Protein AF-A0A0G1JQ99-F1 (afdb_monomer_lite)

Structure (mmCIF, N/CA/C/O backbone):
data_AF-A0A0G1JQ99-F1
#
_entry.id   AF-A0A0G1JQ99-F1
#
loop_
_atom_site.group_PDB
_atom_site.id
_atom_site.type_symbol
_atom_site.label_atom_id
_atom_site.label_alt_id
_atom_site.label_comp_id
_atom_site.label_asym_id
_atom_site.label_entity_id
_atom_site.label_seq_id
_atom_site.pdbx_PDB_ins_code
_atom_site.Cartn_x
_atom_site.Cartn_y
_atom_site.Cartn_z
_atom_site.occupancy
_atom_site.B_iso_or_equiv
_atom_site.auth_seq_id
_atom_site.auth_comp_id
_atom_site.auth_asym_id
_atom_site.auth_atom_id
_atom_site.pdbx_PDB_model_num
ATOM 1 N N . MET A 1 1 ? 15.828 17.497 29.099 1.00 24.31 1 MET A N 1
ATOM 2 C CA . MET A 1 1 ? 17.260 17.636 28.765 1.00 24.31 1 MET A CA 1
ATOM 3 C C . MET A 1 1 ? 17.516 16.603 27.690 1.00 24.31 1 MET A C 1
ATOM 5 O O . MET A 1 1 ? 17.326 15.430 27.966 1.00 24.31 1 MET A O 1
ATOM 9 N N . ILE A 1 2 ? 17.742 17.052 26.455 1.00 22.56 2 ILE A N 1
ATOM 10 C CA . ILE A 1 2 ? 17.929 16.186 25.286 1.00 22.56 2 ILE A CA 1
ATOM 11 C C . ILE A 1 2 ? 19.342 15.615 25.393 1.00 22.56 2 ILE A C 1
ATOM 13 O O . ILE A 1 2 ? 20.312 16.367 25.310 1.00 22.56 2 ILE A O 1
ATOM 17 N N . THR A 1 3 ? 19.454 14.319 25.645 1.00 22.25 3 THR A N 1
ATOM 18 C CA . THR A 1 3 ? 20.713 13.580 25.550 1.00 22.25 3 THR A CA 1
ATOM 19 C C . THR A 1 3 ? 20.747 12.885 24.200 1.00 22.25 3 THR A C 1
ATOM 21 O O . THR A 1 3 ? 19.923 12.017 23.930 1.00 22.25 3 THR A O 1
ATOM 24 N N . PHE A 1 4 ? 21.691 13.300 23.354 1.00 29.66 4 PHE A N 1
ATOM 25 C CA . PHE A 1 4 ? 22.119 12.540 22.186 1.00 29.66 4 PHE A CA 1
ATOM 26 C C . PHE A 1 4 ? 22.796 11.270 22.707 1.00 29.66 4 PHE A C 1
ATOM 28 O O . PHE A 1 4 ? 23.904 11.336 23.240 1.00 29.66 4 PHE A O 1
ATOM 35 N N . GLY A 1 5 ? 22.070 10.154 22.658 1.00 25.86 5 GLY A N 1
ATOM 36 C CA . GLY A 1 5 ? 22.633 8.828 22.873 1.00 25.86 5 GLY A CA 1
ATOM 37 C C . GLY A 1 5 ? 23.598 8.499 21.741 1.00 25.86 5 GLY A C 1
ATOM 38 O O . GLY A 1 5 ? 23.361 8.875 20.594 1.00 25.86 5 GLY A O 1
ATOM 39 N N . GLU A 1 6 ? 24.703 7.868 22.117 1.00 25.89 6 GLU A N 1
ATOM 40 C CA . GLU A 1 6 ? 25.790 7.394 21.266 1.00 25.89 6 GLU A CA 1
ATOM 41 C C . GLU A 1 6 ? 25.267 6.671 20.015 1.00 25.89 6 GLU A C 1
ATOM 43 O O . GLU A 1 6 ? 24.238 6.001 20.073 1.00 25.89 6 GLU A O 1
ATOM 48 N N . GLU A 1 7 ? 25.982 6.828 18.894 1.00 31.39 7 GLU A N 1
ATOM 49 C CA . GLU A 1 7 ? 25.733 6.145 17.619 1.00 31.39 7 GLU A CA 1
ATOM 50 C C . GLU A 1 7 ? 25.571 4.635 17.854 1.00 31.39 7 GLU A C 1
ATOM 52 O O . GLU A 1 7 ? 26.546 3.889 17.953 1.00 31.39 7 GLU A O 1
ATOM 57 N N . SER A 1 8 ? 24.328 4.170 17.974 1.00 32.00 8 SER A N 1
ATOM 58 C CA . SER A 1 8 ? 24.031 2.749 17.959 1.00 32.00 8 SER A CA 1
ATOM 59 C C . SER A 1 8 ? 24.269 2.234 16.544 1.00 32.00 8 SER A C 1
ATOM 61 O O . SER A 1 8 ? 23.899 2.881 15.562 1.00 32.00 8 SER A O 1
ATOM 63 N N . ASP A 1 9 ? 24.840 1.035 16.430 1.00 30.19 9 ASP A N 1
ATOM 64 C CA . ASP A 1 9 ? 25.111 0.329 15.166 1.00 30.19 9 ASP A CA 1
ATOM 65 C C . ASP A 1 9 ? 23.898 0.221 14.206 1.00 30.19 9 ASP A C 1
ATOM 67 O O . ASP A 1 9 ? 24.055 -0.152 13.044 1.00 30.19 9 ASP A O 1
ATOM 71 N N . SER A 1 10 ? 22.693 0.584 14.660 1.00 33.81 10 SER A N 1
ATOM 72 C CA . SER A 1 10 ? 21.457 0.713 13.882 1.00 33.81 10 SER A CA 1
ATOM 73 C C . SER A 1 10 ? 21.365 1.958 12.981 1.00 33.81 10 SER A C 1
ATOM 75 O O . SER A 1 10 ? 20.470 2.018 12.145 1.00 33.81 10 SER A O 1
ATOM 77 N N . GLN A 1 11 ? 22.286 2.929 13.058 1.00 30.86 11 GLN A N 1
ATOM 78 C CA . GLN A 1 11 ? 22.304 4.092 12.145 1.00 30.86 11 GLN A CA 1
ATOM 79 C C . GLN A 1 11 ? 22.837 3.797 10.726 1.00 30.86 11 GLN A C 1
ATOM 81 O O . GLN A 1 11 ? 22.935 4.704 9.899 1.00 30.86 11 GLN A O 1
ATOM 86 N N . LYS A 1 12 ? 23.180 2.546 10.398 1.00 31.50 12 LYS A N 1
ATOM 87 C CA . LYS A 1 12 ? 23.959 2.232 9.188 1.00 31.50 12 LYS A CA 1
ATOM 88 C C . LYS A 1 12 ? 23.234 2.338 7.841 1.00 31.50 12 LYS A C 1
ATOM 90 O O . LYS A 1 12 ? 23.924 2.323 6.829 1.00 31.50 12 LYS A O 1
ATOM 95 N N . TYR A 1 13 ? 21.906 2.478 7.770 1.00 40.31 13 TYR A N 1
ATOM 96 C CA . TYR A 1 13 ? 21.202 2.325 6.483 1.00 40.31 13 TYR A CA 1
ATOM 97 C C . TYR A 1 13 ? 20.086 3.348 6.258 1.00 40.31 13 TYR A C 1
ATOM 99 O O . TYR A 1 13 ? 18.935 3.011 6.032 1.00 40.31 13 TYR A O 1
ATOM 107 N N . ALA A 1 14 ? 20.423 4.633 6.298 1.00 29.73 14 ALA A N 1
ATOM 108 C CA . ALA A 1 14 ? 19.544 5.710 5.858 1.00 29.73 14 ALA A CA 1
ATOM 109 C C . ALA A 1 14 ? 19.469 5.763 4.314 1.00 29.73 14 ALA A C 1
ATOM 111 O O . ALA A 1 14 ? 20.296 6.411 3.679 1.00 29.73 14 ALA A O 1
ATOM 112 N N . PHE A 1 15 ? 18.495 5.093 3.685 1.00 36.72 15 PHE A N 1
ATOM 113 C CA . PHE A 1 15 ? 18.278 5.236 2.236 1.00 36.72 15 PHE A CA 1
ATOM 114 C C . PHE A 1 15 ? 17.616 6.576 1.908 1.00 36.72 15 PHE A C 1
ATOM 116 O O . PHE A 1 15 ? 16.404 6.730 2.079 1.00 36.72 15 PHE A O 1
ATOM 123 N N . ASP A 1 16 ? 18.394 7.528 1.387 1.00 35.00 16 ASP A N 1
ATOM 124 C CA . ASP A 1 16 ? 17.838 8.742 0.800 1.00 35.00 16 ASP A CA 1
ATOM 125 C C . ASP A 1 16 ? 17.160 8.400 -0.529 1.00 35.00 16 ASP A C 1
ATOM 127 O O . ASP A 1 16 ? 17.768 8.193 -1.576 1.00 35.00 16 ASP A O 1
ATOM 131 N N . THR A 1 17 ? 15.844 8.256 -0.468 1.00 39.31 17 THR A N 1
ATOM 132 C CA . THR A 1 17 ? 15.031 7.842 -1.613 1.00 39.31 17 THR A CA 1
ATOM 133 C C . THR A 1 17 ? 14.809 8.946 -2.665 1.00 39.31 17 THR A C 1
ATOM 135 O O . THR A 1 17 ? 13.892 8.800 -3.490 1.00 39.31 17 THR A O 1
ATOM 138 N N . ASP A 1 18 ? 15.568 10.047 -2.598 1.00 37.91 18 ASP A N 1
ATOM 139 C CA . ASP A 1 18 ? 15.480 11.199 -3.504 1.00 37.91 18 ASP A CA 1
ATOM 140 C C . ASP A 1 18 ? 16.419 11.122 -4.725 1.00 37.91 18 ASP A C 1
ATOM 142 O O . ASP A 1 18 ? 16.188 11.854 -5.686 1.00 37.91 18 ASP A O 1
ATOM 146 N N . ASP A 1 19 ? 17.353 10.165 -4.793 1.00 39.16 19 ASP A N 1
ATOM 147 C CA . ASP A 1 19 ? 18.291 10.065 -5.922 1.00 39.16 19 ASP A CA 1
ATOM 148 C C . ASP A 1 19 ? 18.078 8.834 -6.816 1.00 39.16 19 ASP A C 1
ATOM 150 O O . ASP A 1 19 ? 18.771 7.831 -6.702 1.00 39.16 19 ASP A O 1
ATOM 154 N N . LEU A 1 20 ? 17.174 8.932 -7.801 1.00 37.66 20 LEU A N 1
ATOM 155 C CA . LEU A 1 20 ? 17.254 8.134 -9.038 1.00 37.66 20 LEU A CA 1
ATOM 156 C C . LEU A 1 20 ? 16.699 8.916 -10.246 1.00 37.66 20 LEU A C 1
ATOM 158 O O . LEU A 1 20 ? 15.620 9.498 -10.162 1.00 37.66 20 LEU A O 1
ATOM 162 N N . PRO A 1 21 ? 17.329 8.744 -11.421 1.00 32.69 21 PRO A N 1
ATOM 163 C CA . PRO A 1 21 ? 18.194 9.709 -12.095 1.00 32.69 21 PRO A CA 1
ATOM 164 C C . PRO A 1 21 ? 17.465 10.926 -12.692 1.00 32.69 21 PRO A C 1
ATOM 166 O O . PRO A 1 21 ? 16.304 10.868 -13.093 1.00 32.69 21 PRO A O 1
ATOM 169 N N . SER A 1 22 ? 18.228 12.014 -12.824 1.00 33.56 22 SER A N 1
ATOM 170 C CA . SER A 1 22 ? 17.898 13.190 -13.632 1.00 33.56 22 SER A CA 1
ATOM 171 C C . SER A 1 22 ? 17.501 12.794 -15.073 1.00 33.56 22 SER A C 1
ATOM 173 O O . SER A 1 22 ? 18.073 11.840 -15.607 1.00 33.56 22 SER A O 1
ATOM 175 N N . PRO A 1 23 ? 16.577 13.518 -15.740 1.00 33.66 23 PRO A N 1
ATOM 176 C CA . PRO A 1 23 ? 15.989 13.164 -17.045 1.00 33.66 23 PRO A CA 1
ATOM 177 C C . PRO A 1 23 ? 16.947 12.955 -18.237 1.00 33.66 23 PRO A C 1
ATOM 179 O O . PRO A 1 23 ? 16.478 12.667 -19.337 1.00 33.66 23 PRO A O 1
ATOM 182 N N . ASN A 1 24 ? 18.263 13.097 -18.063 1.00 35.12 24 ASN A N 1
ATOM 183 C CA . ASN A 1 24 ? 19.232 13.192 -19.157 1.00 35.12 24 ASN A CA 1
ATOM 184 C C . ASN A 1 24 ? 20.032 11.914 -19.477 1.00 35.12 24 ASN A C 1
ATOM 186 O O . ASN A 1 24 ? 20.866 11.953 -20.382 1.00 35.12 24 ASN A O 1
ATOM 190 N N . ASP A 1 25 ? 19.778 10.778 -18.826 1.00 39.53 25 ASP A N 1
ATOM 191 C CA . ASP A 1 25 ? 20.460 9.518 -19.163 1.00 39.53 25 ASP A CA 1
ATOM 192 C C . ASP A 1 25 ? 19.664 8.690 -20.180 1.00 39.53 25 ASP A C 1
ATOM 194 O O . ASP A 1 25 ? 18.443 8.616 -20.112 1.00 39.53 25 ASP A O 1
ATOM 198 N N . ARG A 1 26 ? 20.346 7.986 -21.096 1.00 35.88 26 ARG A N 1
ATOM 199 C CA . ARG A 1 26 ? 19.748 7.023 -22.058 1.00 35.88 26 ARG A CA 1
ATOM 200 C C . ARG A 1 26 ? 18.917 5.902 -21.397 1.00 35.88 26 ARG A C 1
ATOM 202 O O . ARG A 1 26 ? 18.229 5.156 -22.092 1.00 35.88 26 ARG A O 1
ATOM 209 N N . ASP A 1 27 ? 18.966 5.796 -20.072 1.00 48.25 27 ASP A N 1
ATOM 210 C CA . ASP A 1 27 ? 18.139 4.920 -19.241 1.00 48.25 27 ASP A CA 1
ATOM 211 C C . ASP A 1 27 ? 16.764 5.517 -18.892 1.00 48.25 27 ASP A C 1
ATOM 213 O O . ASP A 1 27 ? 15.903 4.794 -18.385 1.00 48.25 27 ASP A O 1
ATOM 217 N N . SER A 1 28 ? 16.509 6.797 -19.193 1.00 51.81 28 SER A N 1
ATOM 218 C CA . SER A 1 28 ? 15.228 7.472 -18.947 1.00 51.81 28 SER A CA 1
ATOM 219 C C . SER A 1 28 ? 14.116 6.936 -19.850 1.00 51.81 28 SER A C 1
ATOM 221 O O . SER A 1 28 ? 13.031 6.638 -19.358 1.00 51.81 28 SER A O 1
ATOM 223 N N . GLU A 1 29 ? 14.389 6.690 -21.137 1.00 52.28 29 GLU A N 1
ATOM 224 C CA . GLU A 1 29 ? 13.417 6.108 -22.076 1.00 52.28 29 GLU A CA 1
ATOM 225 C C . GLU A 1 29 ? 13.090 4.648 -21.741 1.00 52.28 29 GLU A C 1
ATOM 227 O O . GLU A 1 29 ? 11.925 4.242 -21.764 1.00 52.28 29 GLU A O 1
ATOM 232 N N . LYS A 1 30 ? 14.102 3.848 -21.374 1.00 55.38 30 LYS A N 1
ATOM 233 C CA . LYS A 1 30 ? 13.894 2.457 -20.941 1.00 55.38 30 LYS A CA 1
ATOM 234 C C . LYS A 1 30 ? 13.148 2.389 -19.611 1.00 55.38 30 LYS A C 1
ATOM 236 O O . LYS A 1 30 ? 12.240 1.572 -19.479 1.00 55.38 30 LYS A O 1
ATOM 241 N N . SER A 1 31 ? 13.474 3.272 -18.665 1.00 58.91 31 SER A N 1
ATOM 242 C CA . SER A 1 31 ? 12.774 3.377 -17.380 1.00 58.91 31 SER A CA 1
ATOM 243 C C . SER A 1 31 ? 11.334 3.858 -17.557 1.00 58.91 31 SER A C 1
ATOM 245 O O . SER A 1 31 ? 10.427 3.270 -16.977 1.00 58.91 31 SER A O 1
ATOM 247 N N . ALA A 1 32 ? 11.093 4.856 -18.412 1.00 61.47 32 ALA A N 1
ATOM 248 C CA . ALA A 1 32 ? 9.750 5.322 -18.753 1.00 61.47 32 ALA A CA 1
ATOM 249 C C . ALA A 1 32 ? 8.931 4.229 -19.460 1.00 61.47 32 ALA A C 1
ATOM 251 O O . ALA A 1 32 ? 7.746 4.064 -19.177 1.00 61.47 32 ALA A O 1
ATOM 252 N N . SER A 1 33 ? 9.558 3.433 -20.335 1.00 65.94 33 SER A N 1
ATOM 253 C CA . SER A 1 33 ? 8.918 2.291 -21.000 1.00 65.94 33 SER A CA 1
ATOM 254 C C . SER A 1 33 ? 8.578 1.157 -20.027 1.00 65.94 33 SER A C 1
ATOM 256 O O . SER A 1 33 ? 7.461 0.643 -20.059 1.00 65.94 33 SER A O 1
ATOM 258 N N . ALA A 1 34 ? 9.503 0.779 -19.140 1.00 70.25 34 ALA A N 1
ATOM 259 C CA . ALA A 1 34 ? 9.277 -0.229 -18.100 1.00 70.25 34 ALA A CA 1
ATOM 260 C C . ALA A 1 34 ? 8.155 0.196 -17.141 1.00 70.25 34 ALA A C 1
ATOM 262 O O . ALA A 1 34 ? 7.255 -0.583 -16.829 1.00 70.25 34 ALA A O 1
ATOM 263 N N . TYR A 1 35 ? 8.161 1.470 -16.757 1.00 71.62 35 TYR A N 1
ATOM 264 C CA . TYR A 1 35 ? 7.132 2.060 -15.919 1.00 71.62 35 TYR A CA 1
ATOM 265 C C . TYR A 1 35 ? 5.774 2.120 -16.634 1.00 71.62 35 TYR A C 1
ATOM 267 O O . TYR A 1 35 ? 4.768 1.729 -16.064 1.00 71.62 35 TYR A O 1
ATOM 275 N N . ALA A 1 36 ? 5.710 2.490 -17.916 1.00 74.94 36 ALA A N 1
ATOM 276 C CA . ALA A 1 36 ? 4.455 2.460 -18.675 1.00 74.94 36 ALA A CA 1
ATOM 277 C C . ALA A 1 36 ? 3.858 1.044 -18.800 1.00 74.94 36 ALA A C 1
ATOM 279 O O . ALA A 1 36 ? 2.636 0.887 -18.696 1.00 74.94 36 ALA A O 1
ATOM 280 N N . LYS A 1 37 ? 4.715 0.028 -18.992 1.00 82.62 37 LYS A N 1
ATOM 281 C CA . LYS A 1 37 ? 4.323 -1.389 -19.064 1.00 82.62 37 LYS A CA 1
ATOM 282 C C . LYS A 1 37 ? 3.784 -1.908 -17.736 1.00 82.62 37 LYS A C 1
ATOM 284 O O . LYS A 1 37 ? 2.860 -2.715 -17.737 1.00 82.62 37 LYS A O 1
ATOM 289 N N . SER A 1 38 ? 4.315 -1.452 -16.604 1.00 84.81 38 SER A N 1
ATOM 290 C CA . SER A 1 38 ? 3.839 -1.916 -15.300 1.00 84.81 38 SER A CA 1
ATOM 291 C C . SER A 1 38 ? 2.404 -1.454 -14.996 1.00 84.81 38 SER A C 1
ATOM 293 O O . SER A 1 38 ? 1.656 -2.197 -14.363 1.00 84.81 38 SER A O 1
ATOM 295 N N . PHE A 1 39 ? 1.952 -0.316 -15.543 1.00 85.44 39 PHE A N 1
ATOM 296 C CA . PHE A 1 39 ? 0.527 0.063 -15.528 1.00 85.44 39 PHE A CA 1
ATOM 297 C C . PHE A 1 39 ? -0.349 -0.854 -16.385 1.00 85.44 39 PHE A C 1
ATOM 299 O O . PHE A 1 39 ? -1.476 -1.156 -15.998 1.00 85.44 39 PHE A O 1
ATOM 306 N N . ASP A 1 40 ? 0.146 -1.307 -17.540 1.00 87.00 40 ASP A N 1
ATOM 307 C CA . ASP A 1 40 ? -0.591 -2.268 -18.372 1.00 87.00 40 ASP A CA 1
ATOM 308 C C . ASP A 1 40 ? -0.763 -3.602 -17.641 1.00 87.00 40 ASP A C 1
ATOM 310 O O . ASP A 1 40 ? -1.868 -4.146 -17.601 1.00 87.00 40 ASP A O 1
ATOM 314 N N . ILE A 1 41 ? 0.291 -4.061 -16.962 1.00 91.12 41 ILE A N 1
ATOM 315 C CA . ILE A 1 41 ? 0.249 -5.239 -16.089 1.00 91.12 41 ILE A CA 1
ATOM 316 C C . ILE A 1 41 ? -0.739 -5.052 -14.936 1.00 91.12 41 ILE A C 1
ATOM 318 O O . ILE A 1 41 ? -1.511 -5.967 -14.653 1.00 91.12 41 ILE A O 1
ATOM 322 N N . ALA A 1 42 ? -0.754 -3.887 -14.286 1.00 91.44 42 ALA A N 1
ATOM 323 C CA . ALA A 1 42 ? -1.690 -3.595 -13.202 1.00 91.44 42 ALA A CA 1
ATOM 324 C C . ALA A 1 42 ? -3.155 -3.695 -13.666 1.00 91.44 42 ALA A C 1
ATOM 326 O O . ALA A 1 42 ? -3.966 -4.370 -13.027 1.00 91.44 42 ALA A O 1
ATOM 327 N N . MET A 1 43 ? -3.483 -3.098 -14.817 1.00 89.50 43 MET A N 1
ATOM 328 C CA . MET A 1 43 ? -4.823 -3.188 -15.409 1.00 89.50 43 MET A CA 1
ATOM 329 C C . MET A 1 43 ? -5.180 -4.615 -15.844 1.00 89.50 43 MET A C 1
ATOM 331 O O . MET A 1 43 ? -6.321 -5.047 -15.673 1.00 89.50 43 MET A O 1
ATOM 335 N N . GLU A 1 44 ? -4.235 -5.364 -16.418 1.00 92.56 44 GLU A N 1
ATOM 336 C CA . GLU A 1 44 ? -4.452 -6.765 -16.792 1.00 92.56 44 GLU A CA 1
ATOM 337 C C . GLU A 1 44 ? -4.719 -7.635 -15.557 1.00 92.56 44 GLU A C 1
ATOM 339 O O . GLU A 1 44 ? -5.678 -8.409 -15.533 1.00 92.56 44 GLU A O 1
ATOM 344 N N . CYS A 1 45 ? -3.919 -7.467 -14.503 1.00 94.81 45 CYS A N 1
ATOM 345 C CA . CYS A 1 45 ? -4.102 -8.180 -13.245 1.00 94.81 45 CYS A CA 1
ATOM 346 C C . CYS A 1 45 ? -5.439 -7.836 -12.581 1.00 94.81 45 CYS A C 1
ATOM 348 O O . CYS A 1 45 ? -6.063 -8.724 -12.001 1.00 94.81 45 CYS A O 1
ATOM 350 N N . ALA A 1 46 ? -5.907 -6.589 -12.707 1.00 91.12 46 ALA A N 1
ATOM 351 C CA . ALA A 1 46 ? -7.224 -6.185 -12.226 1.00 91.12 46 ALA A CA 1
ATOM 352 C C . ALA A 1 46 ? -8.348 -6.942 -12.948 1.00 91.12 46 ALA A C 1
ATOM 354 O O . ALA A 1 46 ? -9.223 -7.499 -12.291 1.00 91.12 46 ALA A O 1
ATOM 355 N N . LYS A 1 47 ? -8.282 -7.043 -14.284 1.00 89.75 47 LYS A N 1
ATOM 356 C CA . LYS A 1 47 ? -9.250 -7.808 -15.099 1.00 89.75 47 LYS A CA 1
ATOM 357 C C . LYS A 1 47 ? -9.247 -9.304 -14.789 1.00 89.75 47 LYS A C 1
ATOM 359 O O . LYS A 1 47 ? -10.268 -9.961 -14.934 1.00 89.75 47 LYS A O 1
ATOM 364 N N . GLN A 1 48 ? -8.091 -9.841 -14.410 1.00 94.19 48 GLN A N 1
ATOM 365 C CA . GLN A 1 48 ? -7.921 -11.240 -14.012 1.00 94.19 48 GLN A CA 1
ATOM 366 C C . GLN A 1 48 ? -8.209 -11.481 -12.523 1.00 94.19 48 GLN A C 1
ATOM 368 O O . GLN A 1 48 ? -7.998 -12.597 -12.052 1.00 94.19 48 GLN A O 1
ATOM 373 N N . GLU A 1 49 ? -8.609 -10.443 -11.783 1.00 92.75 49 GLU A N 1
ATOM 374 C CA . GLU A 1 49 ? -8.882 -10.483 -10.344 1.00 92.75 49 GLU A CA 1
ATOM 375 C C . GLU A 1 49 ? -7.750 -11.110 -9.511 1.00 92.75 49 GLU A C 1
ATOM 377 O O . GLU A 1 49 ? -7.989 -11.741 -8.481 1.00 92.75 49 GLU A O 1
ATOM 382 N N . LYS A 1 50 ? -6.495 -10.914 -9.938 1.00 95.88 50 LYS A N 1
ATOM 383 C CA . LYS A 1 50 ? -5.311 -11.448 -9.247 1.00 95.88 50 LYS A CA 1
ATOM 384 C C . LYS A 1 50 ? -5.222 -10.942 -7.813 1.00 95.88 50 LYS A C 1
ATOM 386 O O . LYS A 1 50 ? -5.731 -9.871 -7.496 1.00 95.88 50 LYS A O 1
ATOM 391 N N . SER A 1 51 ? -4.561 -11.704 -6.948 1.00 96.44 51 SER A N 1
ATOM 392 C CA . SER A 1 51 ? -4.324 -11.273 -5.568 1.00 96.44 51 SER A CA 1
ATOM 393 C C . SER A 1 51 ? -3.305 -10.128 -5.515 1.00 96.44 51 SER A C 1
ATOM 395 O O . SER A 1 51 ? -2.411 -10.043 -6.362 1.00 96.44 51 SER A O 1
ATOM 397 N N . LEU A 1 52 ? -3.404 -9.256 -4.506 1.00 95.88 52 LEU A N 1
ATOM 398 C CA . LEU A 1 52 ? -2.461 -8.150 -4.309 1.00 95.88 52 LEU A CA 1
ATOM 399 C C . LEU A 1 52 ? -0.989 -8.625 -4.269 1.00 95.88 52 LEU A C 1
ATOM 401 O O . LEU A 1 52 ? -0.187 -8.038 -4.995 1.00 95.88 52 LEU A O 1
ATOM 405 N N . PRO A 1 53 ? -0.606 -9.706 -3.550 1.00 96.06 53 PRO A N 1
ATOM 406 C CA . PRO A 1 53 ? 0.760 -10.228 -3.613 1.00 96.06 53 PRO A CA 1
ATOM 407 C C . PRO A 1 53 ? 1.227 -10.573 -5.034 1.00 96.06 53 PRO A C 1
ATOM 409 O O . PRO A 1 53 ? 2.343 -10.226 -5.413 1.00 96.06 53 PRO A O 1
ATOM 412 N N . GLU A 1 54 ? 0.393 -11.238 -5.840 1.00 95.94 54 GLU A N 1
ATOM 413 C CA . GLU A 1 54 ? 0.743 -11.582 -7.227 1.00 95.94 54 GLU A CA 1
ATOM 414 C C . GLU A 1 54 ? 0.912 -10.333 -8.096 1.00 95.94 54 GLU A C 1
ATOM 416 O O . GLU A 1 54 ? 1.832 -10.266 -8.913 1.00 95.94 54 GLU A O 1
ATOM 421 N N . VAL A 1 55 ? 0.037 -9.341 -7.912 1.00 95.62 55 VAL A N 1
ATOM 422 C CA . VAL A 1 55 ? 0.089 -8.070 -8.640 1.00 95.62 55 VAL A CA 1
ATOM 423 C C . VAL A 1 55 ? 1.378 -7.322 -8.322 1.00 95.62 55 VAL A C 1
ATOM 425 O O . VAL A 1 55 ? 2.088 -6.930 -9.247 1.00 95.62 55 VAL A O 1
ATOM 428 N N . LEU A 1 56 ? 1.724 -7.182 -7.038 1.00 94.12 56 LEU A N 1
ATOM 429 C CA . LEU A 1 56 ? 2.950 -6.508 -6.608 1.00 94.12 56 LEU A CA 1
ATOM 430 C C . LEU A 1 56 ? 4.191 -7.166 -7.212 1.00 94.12 56 LEU A C 1
ATOM 432 O O . LEU A 1 56 ? 5.055 -6.468 -7.737 1.00 94.12 56 LEU A O 1
ATOM 436 N N . LYS A 1 57 ? 4.263 -8.503 -7.201 1.00 92.75 57 LYS A N 1
ATOM 437 C CA . LYS A 1 57 ? 5.384 -9.246 -7.795 1.00 92.75 57 LYS A CA 1
ATOM 438 C C . LYS A 1 57 ? 5.516 -8.988 -9.296 1.00 92.75 57 LYS A C 1
ATOM 440 O O . LYS A 1 57 ? 6.601 -8.640 -9.751 1.00 92.75 57 LYS A O 1
ATOM 445 N N . LYS A 1 58 ? 4.416 -9.078 -10.051 1.00 93.25 58 LYS A N 1
ATOM 446 C CA . LYS A 1 58 ? 4.413 -8.838 -11.506 1.00 93.25 58 LYS A CA 1
ATOM 447 C C . LYS A 1 58 ? 4.739 -7.391 -11.872 1.00 93.25 58 LYS A C 1
ATOM 449 O O . LYS A 1 58 ? 5.500 -7.143 -12.805 1.00 93.25 58 LYS A O 1
ATOM 454 N N . ILE A 1 59 ? 4.167 -6.428 -11.145 1.00 90.81 59 ILE A N 1
ATOM 455 C CA . ILE A 1 59 ? 4.481 -5.008 -11.331 1.00 90.81 59 ILE A CA 1
ATOM 456 C C . ILE A 1 59 ? 5.964 -4.783 -11.058 1.00 90.81 59 ILE A C 1
ATOM 458 O O . ILE A 1 59 ? 6.628 -4.158 -11.878 1.00 90.81 59 ILE A O 1
ATOM 462 N N . HIS A 1 60 ? 6.488 -5.297 -9.943 1.00 87.81 60 HIS A N 1
ATOM 463 C CA . HIS A 1 60 ? 7.887 -5.127 -9.571 1.00 87.81 60 HIS A CA 1
ATOM 464 C C . HIS A 1 60 ? 8.832 -5.763 -10.598 1.00 87.81 60 HIS A C 1
ATOM 466 O O . HIS A 1 60 ? 9.817 -5.143 -10.991 1.00 87.81 60 HIS A O 1
ATOM 472 N N . GLU A 1 61 ? 8.534 -6.975 -11.069 1.00 86.94 61 GLU A N 1
ATOM 473 C CA . GLU A 1 61 ? 9.296 -7.657 -12.121 1.00 86.94 61 GLU A CA 1
ATOM 474 C C . GLU A 1 61 ? 9.457 -6.776 -13.370 1.00 86.94 61 GLU A C 1
ATOM 476 O O . GLU A 1 61 ? 10.565 -6.592 -13.872 1.00 86.94 61 GLU A O 1
ATOM 481 N N . VAL A 1 62 ? 8.369 -6.145 -13.818 1.00 84.81 62 VAL A N 1
ATOM 482 C CA . VAL A 1 62 ? 8.371 -5.300 -15.021 1.00 84.81 62 VAL A CA 1
ATOM 483 C C . VAL A 1 62 ? 8.925 -3.898 -14.763 1.00 84.81 62 VAL A C 1
ATOM 485 O O . VAL A 1 62 ? 9.672 -3.378 -15.589 1.00 84.81 62 VAL A O 1
ATOM 488 N N . ALA A 1 63 ? 8.587 -3.278 -13.632 1.00 77.12 63 ALA A N 1
ATOM 489 C CA . ALA A 1 63 ? 8.993 -1.912 -13.296 1.00 77.12 63 ALA A CA 1
ATOM 490 C C . ALA A 1 63 ? 10.486 -1.802 -12.944 1.00 77.12 63 ALA A C 1
ATOM 492 O O . ALA A 1 63 ? 11.073 -0.725 -13.079 1.00 77.12 63 ALA A O 1
ATOM 493 N N . ILE A 1 64 ? 11.085 -2.896 -12.464 1.00 71.88 64 ILE A N 1
ATOM 494 C CA . ILE A 1 64 ? 12.478 -2.953 -11.999 1.00 71.88 64 ILE A CA 1
ATOM 495 C C . ILE A 1 64 ? 13.378 -3.762 -12.950 1.00 71.88 64 ILE A C 1
ATOM 497 O O . ILE A 1 64 ? 14.602 -3.639 -12.870 1.00 71.88 64 ILE A O 1
ATOM 501 N N . GLY A 1 65 ? 12.798 -4.544 -13.868 1.00 65.88 65 GLY A N 1
ATOM 502 C CA . GLY A 1 65 ? 13.513 -5.425 -14.795 1.00 65.88 65 GLY A CA 1
ATOM 503 C C . GLY A 1 65 ? 14.677 -4.773 -15.563 1.00 65.88 65 GLY A C 1
ATOM 504 O O . GLY A 1 65 ? 14.620 -3.595 -15.910 1.00 65.88 65 GLY A O 1
ATOM 505 N N . GLU A 1 66 ? 15.723 -5.587 -15.793 1.00 49.84 66 GLU A N 1
ATOM 506 C CA . GLU A 1 66 ? 17.050 -5.411 -16.445 1.00 49.84 66 GLU A CA 1
ATOM 507 C C . GLU A 1 66 ? 17.855 -4.105 -16.260 1.00 49.84 66 GLU A C 1
ATOM 509 O O . GLU A 1 66 ? 19.083 -4.161 -16.266 1.00 49.84 66 GLU A O 1
ATOM 514 N N . VAL A 1 67 ? 17.235 -2.943 -16.075 1.00 49.41 67 VAL A N 1
ATOM 515 C CA . VAL A 1 67 ? 17.892 -1.632 -16.199 1.00 49.41 67 VAL A CA 1
ATOM 516 C C . VAL A 1 67 ? 18.471 -1.137 -14.873 1.00 49.41 67 VAL A C 1
ATOM 518 O O . VAL A 1 67 ? 19.459 -0.414 -14.882 1.00 49.41 67 VAL A O 1
ATOM 521 N N . ASN A 1 68 ? 17.914 -1.544 -13.727 1.00 51.47 68 ASN A N 1
ATOM 522 C CA . ASN A 1 68 ? 18.238 -0.890 -12.454 1.00 51.47 68 ASN A CA 1
ATOM 523 C C . ASN A 1 68 ? 18.829 -1.799 -11.372 1.00 51.47 68 ASN A C 1
ATOM 525 O O . ASN A 1 68 ? 19.321 -1.291 -10.368 1.00 51.47 68 ASN A O 1
ATOM 529 N N . TRP A 1 69 ? 18.829 -3.121 -11.564 1.00 52.19 69 TRP A N 1
ATOM 530 C CA . TRP A 1 69 ? 19.293 -4.040 -10.521 1.00 52.19 69 TRP A CA 1
ATOM 531 C C . TRP A 1 69 ? 20.786 -3.866 -10.219 1.00 52.19 69 TRP A C 1
ATOM 533 O O . TRP A 1 69 ? 21.158 -3.849 -9.056 1.00 52.19 69 TRP A O 1
ATOM 543 N N . LYS A 1 70 ? 21.636 -3.652 -11.235 1.00 50.31 70 LYS A N 1
ATOM 544 C CA . LYS A 1 70 ? 23.084 -3.456 -11.031 1.00 50.31 70 LYS A CA 1
ATOM 545 C C . LYS A 1 70 ? 23.397 -2.200 -10.223 1.00 50.31 70 LYS A C 1
ATOM 547 O O . LYS A 1 70 ? 24.359 -2.187 -9.472 1.00 50.31 70 LYS A O 1
ATOM 552 N N . ARG A 1 71 ? 22.582 -1.153 -10.372 1.00 50.41 71 ARG A N 1
ATOM 553 C CA . ARG A 1 71 ? 22.747 0.117 -9.658 1.00 50.41 71 ARG A CA 1
ATOM 554 C C . ARG A 1 71 ? 22.201 0.035 -8.235 1.00 50.41 71 ARG A C 1
ATOM 556 O O . ARG A 1 71 ? 22.899 0.420 -7.310 1.00 50.41 71 ARG A O 1
ATOM 563 N N . THR A 1 72 ? 21.017 -0.555 -8.058 1.00 50.28 72 THR A N 1
ATOM 564 C CA . THR A 1 72 ? 20.468 -0.850 -6.726 1.00 50.28 72 THR A CA 1
ATOM 565 C C . THR A 1 72 ? 21.385 -1.799 -5.948 1.00 50.28 72 THR A C 1
ATOM 567 O O . THR A 1 72 ? 21.595 -1.584 -4.765 1.00 50.28 72 THR A O 1
ATOM 570 N N . MET A 1 73 ? 22.002 -2.791 -6.602 1.00 47.69 73 MET A N 1
ATOM 571 C CA . MET A 1 73 ? 23.010 -3.652 -5.974 1.00 47.69 73 MET A CA 1
ATOM 572 C C . MET A 1 73 ? 24.311 -2.907 -5.662 1.00 47.69 73 MET A C 1
ATOM 574 O O . MET A 1 73 ? 24.848 -3.133 -4.597 1.00 47.69 73 MET A O 1
ATOM 578 N N . ALA A 1 74 ? 24.792 -1.986 -6.505 1.00 48.22 74 ALA A N 1
ATOM 579 C CA . ALA A 1 74 ? 25.974 -1.170 -6.189 1.00 48.22 74 ALA A CA 1
ATOM 580 C C . ALA A 1 74 ? 25.749 -0.218 -4.993 1.00 48.22 74 ALA A C 1
ATOM 582 O O . ALA A 1 74 ? 26.672 0.062 -4.235 1.00 48.22 74 ALA A O 1
ATOM 583 N N . GLU A 1 75 ? 24.515 0.253 -4.795 1.00 46.12 75 GLU A N 1
ATOM 584 C CA . GLU A 1 75 ? 24.102 0.984 -3.587 1.00 46.12 75 GLU A CA 1
ATOM 585 C C . GLU A 1 75 ? 23.994 0.030 -2.372 1.00 46.12 75 GLU A C 1
ATOM 587 O O . GLU A 1 75 ? 24.370 0.397 -1.256 1.00 46.12 75 GLU A O 1
ATOM 592 N N . LEU A 1 76 ? 23.573 -1.225 -2.597 1.00 44.00 76 LEU A N 1
ATOM 593 C CA . LEU A 1 76 ? 23.491 -2.294 -1.590 1.00 44.00 76 LEU A CA 1
ATOM 594 C C . LEU A 1 76 ? 24.817 -3.029 -1.310 1.00 44.00 76 LEU A C 1
ATOM 596 O O . LEU A 1 76 ? 24.892 -3.713 -0.303 1.00 44.00 76 LEU A O 1
ATOM 600 N N . GLU A 1 77 ? 25.868 -2.908 -2.127 1.00 38.91 77 GLU A N 1
ATOM 601 C CA . GLU A 1 77 ? 27.192 -3.537 -1.916 1.00 38.91 77 GLU A CA 1
ATOM 602 C C . GLU A 1 77 ? 27.915 -2.964 -0.679 1.00 38.91 77 GLU A C 1
ATOM 604 O O . GLU A 1 77 ? 28.891 -3.534 -0.196 1.00 38.91 77 GLU A O 1
ATOM 609 N N . SER A 1 78 ? 27.398 -1.865 -0.117 1.00 41.75 78 SER A N 1
ATOM 610 C CA . SER A 1 78 ? 27.755 -1.349 1.214 1.00 41.75 78 SER A CA 1
ATOM 611 C C . SER A 1 78 ? 27.049 -2.077 2.376 1.00 41.75 78 SER A C 1
ATOM 613 O O . SER A 1 78 ? 27.356 -1.842 3.547 1.00 41.75 78 SER A O 1
ATOM 615 N N . VAL A 1 79 ? 26.112 -2.974 2.063 1.00 42.78 79 VAL A N 1
ATOM 616 C CA . VAL A 1 79 ? 25.316 -3.787 2.983 1.00 42.78 79 VAL A CA 1
ATOM 617 C C . VAL A 1 79 ? 25.808 -5.232 2.861 1.00 42.78 79 VAL A C 1
ATOM 619 O O . VAL A 1 79 ? 25.781 -5.814 1.778 1.00 42.78 79 VAL A O 1
ATOM 622 N N . GLU A 1 80 ? 26.218 -5.855 3.970 1.00 42.81 80 GLU A N 1
ATOM 623 C CA . GLU A 1 80 ? 26.705 -7.252 4.024 1.00 42.81 80 GLU A CA 1
ATOM 624 C C . GLU A 1 80 ? 25.723 -8.295 3.429 1.00 42.81 80 GLU A C 1
ATOM 626 O O . GLU A 1 80 ? 26.094 -9.441 3.196 1.00 42.81 80 GLU A O 1
ATOM 631 N N . PHE A 1 81 ? 24.486 -7.896 3.112 1.00 41.97 81 PHE A N 1
ATOM 632 C CA . PHE A 1 81 ? 23.429 -8.721 2.523 1.00 41.97 81 PHE A CA 1
ATOM 633 C C . PHE A 1 81 ? 23.570 -9.028 1.024 1.00 41.97 81 PHE A C 1
ATOM 635 O O . PHE A 1 81 ? 22.967 -9.995 0.550 1.00 41.97 81 PHE A O 1
ATOM 642 N N . ALA A 1 82 ? 24.333 -8.235 0.263 1.00 42.19 82 ALA A N 1
ATOM 643 C CA . ALA A 1 82 ? 24.394 -8.367 -1.199 1.00 42.19 82 ALA A CA 1
ATOM 644 C C . ALA A 1 82 ? 25.076 -9.665 -1.681 1.00 42.19 82 ALA A C 1
ATOM 646 O O . ALA A 1 82 ? 24.873 -10.073 -2.823 1.00 42.19 82 ALA A O 1
ATOM 647 N N . ASN A 1 83 ? 25.847 -10.331 -0.815 1.00 42.44 83 ASN A N 1
ATOM 648 C CA . ASN A 1 83 ? 26.659 -11.490 -1.193 1.00 42.44 83 ASN A CA 1
ATOM 649 C C . ASN A 1 83 ? 25.979 -12.854 -0.987 1.00 42.44 83 ASN A C 1
ATOM 651 O O . ASN A 1 83 ? 26.508 -13.852 -1.471 1.00 42.44 83 ASN A O 1
ATOM 655 N N . GLU A 1 84 ? 24.828 -12.929 -0.304 1.00 39.97 84 GLU A N 1
ATOM 656 C CA . GLU A 1 84 ? 24.249 -14.223 0.115 1.00 39.97 84 GLU A CA 1
ATOM 657 C C . GLU A 1 84 ? 22.835 -14.518 -0.404 1.00 39.97 84 GLU A C 1
ATOM 659 O O . GLU A 1 84 ? 22.317 -15.610 -0.167 1.00 39.97 84 GLU A O 1
ATOM 664 N N . THR A 1 85 ? 22.184 -13.601 -1.126 1.00 45.84 85 THR A N 1
ATOM 665 C CA . THR A 1 85 ? 20.802 -13.822 -1.583 1.00 45.84 85 THR A CA 1
ATOM 666 C C . THR A 1 85 ? 20.636 -13.553 -3.073 1.00 45.84 85 THR A C 1
ATOM 668 O O . THR A 1 85 ? 20.991 -12.485 -3.564 1.00 45.84 85 THR A O 1
ATOM 671 N N . ASP A 1 86 ? 20.074 -14.534 -3.791 1.00 50.50 86 ASP A N 1
ATOM 672 C CA . ASP A 1 86 ? 19.639 -14.439 -5.192 1.00 50.50 86 ASP A CA 1
ATOM 673 C C . ASP A 1 86 ? 18.497 -13.410 -5.324 1.00 50.50 86 ASP A C 1
ATOM 675 O O . ASP A 1 86 ? 17.319 -13.743 -5.507 1.00 50.50 86 ASP A O 1
ATOM 679 N N . TYR A 1 87 ? 18.828 -12.124 -5.185 1.00 56.56 87 TYR A N 1
AT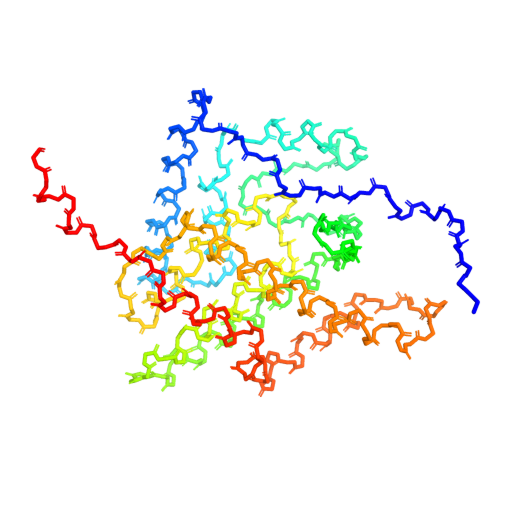OM 680 C CA . TYR A 1 87 ? 17.876 -11.039 -5.349 1.00 56.56 87 TYR A CA 1
ATOM 681 C C . TYR A 1 87 ? 17.432 -10.967 -6.807 1.00 56.56 87 TYR A C 1
ATOM 683 O O . TYR A 1 87 ? 18.202 -10.670 -7.720 1.00 56.56 87 TYR A O 1
ATOM 691 N N . THR A 1 88 ? 16.153 -11.244 -7.023 1.00 63.22 88 THR A N 1
ATOM 692 C CA . THR A 1 88 ? 15.539 -11.313 -8.345 1.00 63.22 88 THR A CA 1
ATOM 693 C C . THR A 1 88 ? 14.280 -10.458 -8.351 1.00 63.22 88 THR A C 1
ATOM 695 O O . THR A 1 88 ? 13.475 -10.473 -7.416 1.00 63.22 88 THR A O 1
ATOM 698 N N . SER A 1 89 ? 14.121 -9.653 -9.401 1.00 70.38 89 SER A N 1
ATOM 699 C CA . SER A 1 89 ? 12.952 -8.795 -9.566 1.00 70.38 89 SER A CA 1
ATOM 700 C C . SER A 1 89 ? 11.669 -9.625 -9.500 1.00 70.38 89 SER A C 1
ATOM 702 O O . SER A 1 89 ? 11.555 -10.625 -10.198 1.00 70.38 89 SER A O 1
ATOM 704 N N . GLY A 1 90 ? 10.705 -9.196 -8.684 1.00 74.81 90 GLY A N 1
ATOM 705 C CA . GLY A 1 90 ? 9.429 -9.899 -8.521 1.00 74.81 90 GLY A CA 1
ATOM 706 C C . GLY A 1 90 ? 9.402 -10.853 -7.328 1.00 74.81 90 GLY A C 1
ATOM 707 O O . GLY A 1 90 ? 8.371 -11.470 -7.073 1.00 74.81 90 GLY A O 1
ATOM 708 N N . ASN A 1 91 ? 10.482 -10.927 -6.546 1.00 82.25 91 ASN A N 1
ATOM 709 C CA . ASN A 1 91 ? 10.503 -11.643 -5.276 1.00 82.25 91 ASN A CA 1
ATOM 710 C C . ASN A 1 91 ? 10.505 -10.680 -4.091 1.00 82.25 91 ASN A C 1
ATOM 712 O O . ASN A 1 91 ? 11.232 -9.690 -4.083 1.00 82.25 91 ASN A O 1
ATOM 716 N N . PHE A 1 92 ? 9.676 -10.981 -3.088 1.00 84.00 92 PHE A N 1
ATOM 717 C CA . PHE A 1 92 ? 9.738 -10.287 -1.802 1.00 84.00 92 PHE A CA 1
ATOM 718 C C . PHE A 1 92 ? 11.116 -10.498 -1.169 1.00 84.00 92 PHE A C 1
ATOM 720 O O . PHE A 1 92 ? 11.794 -11.488 -1.459 1.00 84.00 92 PHE A O 1
ATOM 727 N N . ARG A 1 93 ? 11.534 -9.563 -0.313 1.00 77.62 93 ARG A N 1
ATOM 728 C CA . ARG A 1 93 ? 12.825 -9.647 0.375 1.00 77.62 93 ARG A CA 1
ATOM 729 C C . ARG A 1 93 ? 12.928 -10.937 1.215 1.00 77.62 93 ARG A C 1
ATOM 731 O O . ARG A 1 93 ? 11.919 -11.429 1.706 1.00 77.62 93 ARG A O 1
ATOM 738 N N . PRO A 1 94 ? 14.120 -11.527 1.360 1.00 69.06 94 PRO A N 1
ATOM 739 C CA . PRO A 1 94 ? 14.290 -12.802 2.060 1.00 69.06 94 PRO A CA 1
ATOM 740 C C . PRO A 1 94 ? 14.002 -12.687 3.567 1.00 69.06 94 PRO A C 1
ATOM 742 O O . PRO A 1 94 ? 14.237 -11.643 4.166 1.00 69.06 94 PRO A O 1
ATOM 745 N N . GLU A 1 95 ? 13.556 -13.779 4.206 1.00 64.56 95 GLU A N 1
ATOM 746 C CA . GLU A 1 95 ? 13.247 -13.817 5.654 1.00 64.56 95 GLU A CA 1
ATOM 747 C C . GLU A 1 95 ? 14.434 -13.475 6.554 1.00 64.56 95 GLU A C 1
ATOM 749 O O . GLU A 1 95 ? 14.243 -12.947 7.648 1.00 64.56 95 GLU A O 1
ATOM 754 N N . MET A 1 96 ? 15.652 -13.735 6.077 1.00 53.97 96 MET A N 1
ATOM 755 C CA . MET A 1 96 ? 16.879 -13.412 6.799 1.00 53.97 96 MET A CA 1
ATOM 756 C C . MET A 1 96 ? 17.257 -11.929 6.727 1.00 53.97 96 MET A C 1
ATOM 758 O O . MET A 1 96 ? 18.231 -11.548 7.368 1.00 53.97 96 MET A O 1
ATOM 762 N N . SER A 1 97 ? 16.529 -11.085 5.978 1.00 55.19 97 SER A N 1
ATOM 763 C CA . SER A 1 97 ? 16.804 -9.646 5.967 1.00 55.19 97 SER A CA 1
ATOM 764 C C . SER A 1 97 ? 16.642 -9.090 7.381 1.00 55.19 97 SER A C 1
ATOM 766 O O . SER A 1 97 ? 15.559 -9.213 7.963 1.00 55.19 97 SER A O 1
ATOM 768 N N . SER A 1 98 ? 17.691 -8.462 7.918 1.00 54.00 98 SER A N 1
ATOM 769 C CA . SER A 1 98 ? 17.594 -7.641 9.125 1.00 54.00 98 SER A CA 1
ATOM 770 C C . SER A 1 98 ? 16.507 -6.573 8.954 1.00 54.00 98 SER A C 1
ATOM 772 O O . SER A 1 98 ? 16.047 -6.308 7.836 1.00 54.00 98 SER A O 1
ATOM 774 N N . ARG A 1 99 ? 16.090 -5.935 10.058 1.00 62.91 99 ARG A N 1
ATOM 775 C CA . ARG A 1 99 ? 15.261 -4.724 9.963 1.00 62.91 99 ARG A CA 1
ATOM 776 C C . ARG A 1 99 ? 15.936 -3.759 8.992 1.00 62.91 99 ARG A C 1
ATOM 778 O O . ARG A 1 99 ? 17.152 -3.567 9.046 1.00 62.91 99 ARG A O 1
ATOM 785 N N . LEU A 1 100 ? 15.154 -3.246 8.050 1.00 62.12 100 LEU A N 1
ATOM 786 C CA . LEU A 1 100 ? 15.622 -2.214 7.138 1.00 62.12 100 LEU A CA 1
ATOM 787 C C . LEU A 1 100 ? 15.297 -0.885 7.793 1.00 62.12 100 LEU A C 1
ATOM 789 O O . LEU A 1 100 ? 14.176 -0.693 8.244 1.00 62.12 100 LEU A O 1
ATOM 793 N N . THR A 1 101 ? 16.240 0.034 7.811 1.00 64.00 101 THR A N 1
ATOM 794 C CA . THR A 1 101 ? 15.965 1.392 8.253 1.00 64.00 101 THR A CA 1
ATOM 795 C C . THR A 1 101 ? 15.728 2.248 7.008 1.00 64.00 101 THR A C 1
ATOM 797 O O . THR A 1 101 ? 16.397 2.083 5.991 1.00 64.00 101 THR A O 1
ATOM 800 N N . ILE A 1 102 ? 14.735 3.134 7.028 1.00 63.53 102 ILE A N 1
ATOM 801 C CA . ILE A 1 102 ? 14.565 4.163 5.993 1.00 63.53 102 ILE A CA 1
ATOM 802 C C . ILE A 1 102 ? 14.693 5.519 6.656 1.00 63.53 102 ILE A C 1
ATOM 804 O O . ILE A 1 102 ? 13.989 5.799 7.622 1.00 63.53 102 ILE A O 1
ATOM 808 N N . ALA A 1 103 ? 15.543 6.377 6.094 1.00 58.31 103 ALA A N 1
ATOM 809 C CA . ALA A 1 103 ? 15.589 7.785 6.449 1.00 58.31 103 ALA A CA 1
ATOM 810 C C . ALA A 1 103 ? 14.837 8.617 5.409 1.00 58.31 103 ALA A C 1
ATOM 812 O O . ALA A 1 103 ? 15.013 8.438 4.204 1.00 58.31 103 ALA A O 1
ATOM 813 N N . HIS A 1 104 ? 14.010 9.557 5.862 1.00 53.91 104 HIS A N 1
ATOM 814 C CA . HIS A 1 104 ? 13.337 10.504 4.977 1.00 53.91 104 HIS A CA 1
ATOM 815 C C . HIS A 1 104 ? 13.865 11.932 5.154 1.00 53.91 104 HIS A C 1
ATOM 817 O O . HIS A 1 104 ? 13.588 12.600 6.157 1.00 53.91 104 HIS A O 1
ATOM 823 N N . GLY A 1 105 ? 14.580 12.419 4.132 1.00 41.69 105 GLY A N 1
ATOM 824 C CA . GLY A 1 105 ? 15.383 13.649 4.155 1.00 41.69 105 GLY A CA 1
ATOM 825 C C . GLY A 1 105 ? 14.643 14.968 4.411 1.00 41.69 105 GLY A C 1
ATOM 826 O O . GLY A 1 105 ? 15.286 15.961 4.734 1.00 41.69 105 GLY A O 1
ATOM 827 N N . ARG A 1 106 ? 13.302 15.018 4.340 1.00 43.53 106 ARG A N 1
ATOM 828 C CA . ARG A 1 106 ? 12.536 16.251 4.642 1.00 43.53 106 ARG A CA 1
ATOM 829 C C . ARG A 1 106 ? 12.038 16.380 6.082 1.00 43.53 106 ARG A C 1
ATOM 831 O O . ARG A 1 106 ? 11.674 17.482 6.480 1.00 43.53 106 ARG A O 1
ATOM 838 N N . LYS A 1 107 ? 12.031 15.297 6.866 1.00 48.00 107 LYS A N 1
ATOM 839 C CA . LYS A 1 107 ? 11.588 15.324 8.275 1.00 48.00 107 LYS A CA 1
ATOM 840 C C . LYS A 1 107 ? 12.545 14.620 9.244 1.00 48.00 107 LYS A C 1
ATOM 842 O O . LYS A 1 107 ? 12.258 14.582 10.432 1.00 48.00 107 LYS A O 1
ATOM 847 N N . GLY A 1 108 ? 13.657 14.058 8.759 1.00 55.47 108 GLY A N 1
ATOM 848 C CA . GLY A 1 108 ? 14.588 13.295 9.599 1.00 55.47 108 GLY A CA 1
ATOM 849 C C . GLY A 1 108 ? 13.965 12.030 10.195 1.00 55.47 108 GLY A C 1
ATOM 850 O O . GLY A 1 108 ? 14.469 11.512 11.183 1.00 55.47 108 GLY A O 1
ATOM 851 N N . VAL A 1 109 ? 12.855 11.551 9.620 1.00 56.50 109 VAL A N 1
ATOM 852 C CA . VAL A 1 109 ? 12.157 10.355 10.096 1.00 56.50 109 VAL A CA 1
ATOM 853 C C . VAL A 1 109 ? 13.005 9.150 9.737 1.00 56.50 109 VAL A C 1
ATOM 855 O O . VAL A 1 109 ? 13.253 8.905 8.555 1.00 56.50 109 VAL A O 1
ATOM 858 N N . VAL A 1 110 ? 13.445 8.439 10.766 1.00 64.56 110 VAL A N 1
ATOM 859 C CA . VAL A 1 110 ? 14.129 7.156 10.676 1.00 64.56 110 VAL A CA 1
ATOM 860 C C . VAL A 1 110 ? 13.112 6.098 11.074 1.00 64.56 110 VAL A C 1
ATOM 862 O O . VAL A 1 110 ? 12.526 6.187 12.148 1.00 64.56 110 VAL A O 1
ATOM 865 N N . TYR A 1 111 ? 12.854 5.151 10.181 1.00 67.81 111 TYR A N 1
ATOM 866 C CA . TYR A 1 111 ? 11.825 4.141 10.371 1.00 67.81 111 TYR A CA 1
ATOM 867 C C . TYR A 1 111 ? 12.390 2.750 10.187 1.00 67.81 111 TYR A C 1
ATOM 869 O O . TYR A 1 111 ? 12.888 2.429 9.105 1.00 67.81 111 TYR A O 1
ATOM 877 N N . ASP A 1 112 ? 12.259 1.930 11.222 1.00 72.69 112 ASP A N 1
ATOM 878 C CA . ASP A 1 112 ? 12.553 0.514 11.116 1.00 72.69 112 ASP A CA 1
ATOM 879 C C . ASP A 1 112 ? 11.404 -0.208 10.413 1.00 72.69 112 ASP A C 1
ATOM 881 O O . ASP A 1 112 ? 10.222 -0.042 10.689 1.00 72.69 112 ASP A O 1
ATOM 885 N N . ILE A 1 113 ? 11.760 -1.027 9.447 1.00 72.56 113 ILE A N 1
ATOM 886 C CA . ILE A 1 113 ? 10.833 -1.855 8.701 1.00 72.56 113 ILE A CA 1
ATOM 887 C C . ILE A 1 113 ? 10.862 -3.224 9.367 1.00 72.56 113 ILE A C 1
ATOM 889 O O . ILE A 1 113 ? 11.954 -3.743 9.641 1.00 72.56 113 ILE A O 1
ATOM 893 N N . PRO A 1 114 ? 9.693 -3.847 9.584 1.00 75.00 114 PRO A N 1
ATOM 894 C CA . PRO A 1 114 ? 9.610 -5.156 10.218 1.00 75.00 114 PRO A CA 1
ATOM 895 C C . PRO A 1 114 ? 10.309 -6.224 9.371 1.00 75.00 114 PRO A C 1
ATOM 897 O O . PRO A 1 114 ? 10.744 -5.968 8.244 1.00 75.00 114 PRO A O 1
ATOM 900 N N . ARG A 1 115 ? 10.376 -7.468 9.838 1.00 80.19 115 ARG A N 1
ATOM 901 C CA . ARG A 1 115 ? 10.840 -8.575 8.985 1.00 80.19 115 ARG A CA 1
ATOM 902 C C . ARG A 1 115 ? 9.829 -8.861 7.866 1.00 80.19 115 ARG A C 1
ATOM 904 O O . ARG A 1 115 ? 8.677 -8.418 7.890 1.00 80.19 115 ARG A O 1
ATOM 911 N N . VAL A 1 116 ? 10.262 -9.594 6.835 1.00 81.38 116 VAL A N 1
ATOM 912 C CA . VAL A 1 116 ? 9.397 -9.866 5.669 1.00 81.38 116 VAL A CA 1
ATOM 913 C C . VAL A 1 116 ? 8.139 -10.648 6.044 1.00 81.38 116 VAL A C 1
ATOM 915 O O . VAL A 1 116 ? 7.114 -10.505 5.381 1.00 81.38 116 VAL A O 1
ATOM 918 N N . ARG A 1 117 ? 8.191 -11.473 7.096 1.00 85.81 117 ARG A N 1
ATOM 919 C CA . ARG A 1 117 ? 7.050 -12.276 7.533 1.00 85.81 117 ARG A CA 1
ATOM 920 C C . ARG A 1 117 ? 5.870 -11.374 7.888 1.00 85.81 117 ARG A C 1
ATOM 922 O O . ARG A 1 117 ? 4.776 -11.566 7.360 1.00 85.81 117 ARG A O 1
ATOM 929 N N . GLU A 1 118 ? 6.108 -10.363 8.711 1.00 88.25 118 GLU A N 1
ATOM 930 C CA . GLU A 1 118 ? 5.099 -9.403 9.153 1.00 88.25 118 GLU A CA 1
ATOM 931 C C . GLU A 1 118 ? 4.662 -8.496 7.998 1.00 88.25 118 GLU A C 1
ATOM 933 O O . GLU A 1 118 ? 3.466 -8.272 7.816 1.00 88.25 118 GLU A O 1
ATOM 938 N N . ALA A 1 119 ? 5.596 -8.055 7.147 1.00 87.19 119 ALA A N 1
ATOM 939 C CA . ALA A 1 119 ? 5.261 -7.301 5.936 1.00 87.19 119 ALA A CA 1
ATOM 940 C C . ALA A 1 119 ? 4.335 -8.099 4.995 1.00 87.19 119 ALA A C 1
ATOM 942 O O . ALA A 1 119 ? 3.322 -7.589 4.518 1.00 87.19 119 ALA A O 1
ATOM 943 N N . THR A 1 120 ? 4.644 -9.379 4.770 1.00 89.94 120 THR A N 1
ATOM 944 C CA . THR A 1 120 ? 3.838 -10.292 3.946 1.00 89.94 120 THR A CA 1
ATOM 945 C C . THR A 1 120 ? 2.474 -10.534 4.575 1.00 89.94 120 THR A C 1
ATOM 947 O O . THR A 1 120 ? 1.466 -10.574 3.866 1.00 89.94 120 THR A O 1
ATOM 950 N N . GLN A 1 121 ? 2.422 -10.677 5.901 1.00 93.62 121 GLN A N 1
ATOM 951 C CA . GLN A 1 121 ? 1.162 -10.819 6.612 1.00 93.62 121 GLN A CA 1
ATOM 952 C C . GLN A 1 121 ? 0.286 -9.576 6.437 1.00 93.62 121 GLN A C 1
ATOM 954 O O . GLN A 1 121 ? -0.871 -9.727 6.049 1.00 93.62 121 GLN A O 1
ATOM 959 N N . LEU A 1 122 ? 0.833 -8.368 6.612 1.00 94.69 122 LEU A N 1
ATOM 960 C CA . LEU A 1 122 ? 0.081 -7.134 6.377 1.00 94.69 122 LEU A CA 1
ATOM 961 C C . LEU A 1 122 ? -0.444 -7.063 4.935 1.00 94.69 122 LEU A C 1
ATOM 963 O O . LEU A 1 122 ? -1.614 -6.759 4.730 1.00 94.69 122 LEU A O 1
ATOM 967 N N . ILE A 1 123 ? 0.366 -7.414 3.931 1.00 95.25 123 ILE A N 1
ATOM 968 C CA . ILE A 1 123 ? -0.071 -7.427 2.521 1.00 95.25 123 ILE A CA 1
ATOM 969 C C . ILE A 1 123 ? -1.224 -8.416 2.288 1.00 95.25 123 ILE A C 1
ATOM 971 O O . ILE A 1 123 ? -2.145 -8.125 1.523 1.00 95.25 123 ILE A O 1
ATOM 975 N N . ASN A 1 124 ? -1.219 -9.574 2.949 1.00 96.31 124 ASN A N 1
ATOM 976 C CA . ASN A 1 124 ? -2.331 -10.527 2.866 1.00 96.31 124 ASN A CA 1
ATOM 977 C C . ASN A 1 124 ? -3.608 -9.992 3.539 1.00 96.31 124 ASN A C 1
ATOM 979 O O . ASN A 1 124 ? -4.716 -10.223 3.041 1.00 96.31 124 ASN A O 1
ATOM 983 N N . GLU A 1 125 ? -3.473 -9.247 4.637 1.00 97.06 125 GLU A N 1
ATOM 984 C CA . GLU A 1 125 ? -4.600 -8.575 5.295 1.00 97.06 125 GLU A CA 1
ATOM 985 C C . GLU A 1 125 ? -5.160 -7.440 4.424 1.00 97.06 125 GLU A C 1
ATOM 987 O O . GLU A 1 125 ? -6.375 -7.358 4.234 1.00 97.06 125 GLU A O 1
ATOM 992 N N . LEU A 1 126 ? -4.290 -6.652 3.784 1.00 96.25 126 LEU A N 1
ATOM 993 C CA . LEU A 1 126 ? -4.675 -5.659 2.775 1.00 96.25 126 LEU A CA 1
ATOM 994 C C . LEU A 1 126 ? -5.394 -6.299 1.588 1.00 96.25 126 LEU A C 1
ATOM 996 O O . LEU A 1 126 ? -6.404 -5.771 1.129 1.00 96.25 126 LEU A O 1
ATOM 1000 N N . ASN A 1 127 ? -4.911 -7.449 1.105 1.00 96.12 127 ASN A N 1
ATOM 1001 C CA . ASN A 1 127 ? -5.582 -8.189 0.041 1.00 96.12 127 ASN A CA 1
ATOM 1002 C C . ASN A 1 127 ? -7.003 -8.585 0.454 1.00 96.12 127 ASN A C 1
ATOM 1004 O O . ASN A 1 127 ? -7.925 -8.415 -0.335 1.00 96.12 127 ASN A O 1
ATOM 1008 N N . THR A 1 128 ? -7.181 -9.087 1.678 1.00 95.56 128 THR A N 1
ATOM 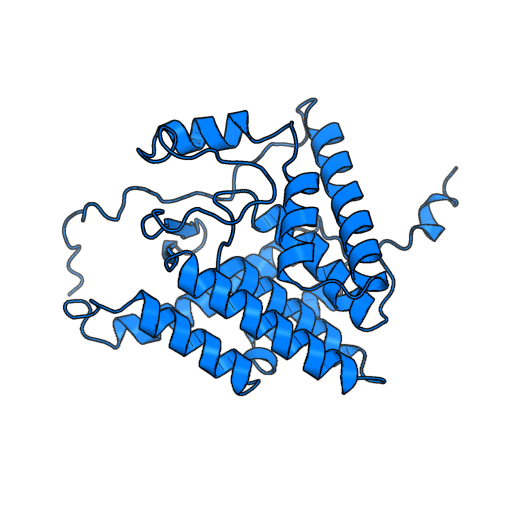1009 C CA . THR A 1 128 ? -8.501 -9.464 2.208 1.00 95.56 128 THR A CA 1
ATOM 1010 C C . THR A 1 128 ? -9.426 -8.251 2.282 1.00 95.56 128 THR A C 1
ATOM 1012 O O . THR A 1 128 ? -10.503 -8.276 1.692 1.00 95.56 128 THR A O 1
ATOM 1015 N N . MET A 1 129 ? -8.966 -7.148 2.888 1.00 94.31 129 MET A N 1
ATOM 1016 C CA . MET A 1 129 ? -9.718 -5.889 2.947 1.00 94.31 129 MET A CA 1
ATOM 1017 C C . MET A 1 129 ? -10.122 -5.403 1.548 1.00 94.31 129 MET A C 1
ATOM 1019 O O . MET A 1 129 ? -11.267 -5.010 1.335 1.00 94.31 129 MET A O 1
ATOM 1023 N N . LEU A 1 130 ? -9.197 -5.451 0.585 1.00 92.31 130 LEU A N 1
ATOM 1024 C CA . LEU A 1 130 ? -9.445 -5.076 -0.804 1.00 92.31 130 LEU A CA 1
ATOM 1025 C C . LEU A 1 130 ? -10.559 -5.933 -1.428 1.00 92.31 130 LEU A C 1
ATOM 1027 O O . LEU A 1 130 ? -11.495 -5.374 -2.000 1.00 92.31 130 LEU A O 1
ATOM 1031 N N . GLN A 1 131 ? -10.485 -7.265 -1.303 1.00 90.50 131 GLN A N 1
ATOM 1032 C CA . GLN A 1 131 ? -11.516 -8.168 -1.835 1.00 90.50 131 GLN A CA 1
ATOM 1033 C C . GLN A 1 131 ? -12.889 -7.892 -1.208 1.00 90.50 131 GLN A C 1
ATOM 1035 O O . GLN A 1 131 ? -13.873 -7.749 -1.937 1.00 90.50 131 GLN A O 1
ATOM 1040 N N . ASP A 1 132 ? -12.943 -7.767 0.119 1.00 90.12 132 ASP A N 1
ATOM 1041 C CA . ASP A 1 132 ? -14.188 -7.554 0.859 1.00 90.12 132 ASP A CA 1
ATOM 1042 C C . ASP A 1 132 ? -14.843 -6.222 0.479 1.00 90.12 132 ASP A C 1
ATOM 1044 O O . ASP A 1 132 ? -16.048 -6.152 0.226 1.00 90.12 132 ASP A O 1
ATOM 1048 N N . ARG A 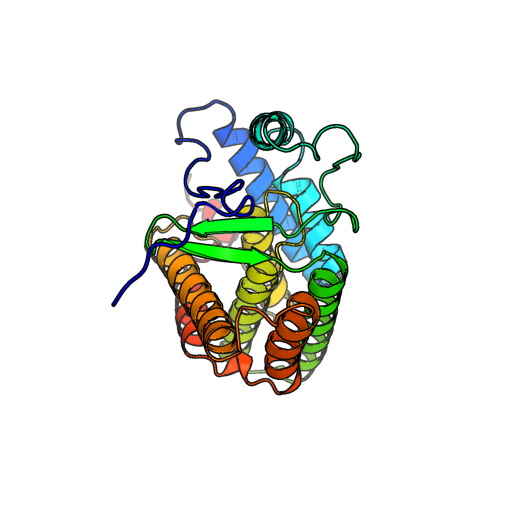1 133 ? -14.050 -5.147 0.391 1.00 87.75 133 ARG A N 1
ATOM 1049 C CA . ARG A 1 133 ? -14.562 -3.809 0.070 1.00 87.75 133 ARG A CA 1
ATOM 1050 C C . ARG A 1 133 ? -15.008 -3.696 -1.381 1.00 87.75 133 ARG A C 1
ATOM 1052 O O . ARG A 1 133 ? -16.091 -3.180 -1.630 1.00 87.75 133 ARG A O 1
ATOM 1059 N N . ILE A 1 134 ? -14.268 -4.256 -2.341 1.00 83.00 134 ILE A N 1
ATOM 1060 C CA . ILE A 1 134 ? -14.693 -4.218 -3.751 1.00 83.00 134 ILE A CA 1
ATOM 1061 C C . ILE A 1 134 ? -16.058 -4.885 -3.958 1.00 83.00 134 ILE A C 1
ATOM 1063 O O . ILE A 1 134 ? -16.863 -4.379 -4.741 1.00 83.00 134 ILE A O 1
ATOM 1067 N N . GLN A 1 135 ? -16.346 -5.981 -3.249 1.00 75.00 135 GLN A N 1
ATOM 1068 C CA . GLN A 1 135 ? -17.633 -6.675 -3.360 1.00 75.00 135 GLN A CA 1
ATOM 1069 C C . GLN A 1 135 ? -18.807 -5.859 -2.798 1.00 75.00 135 GLN A C 1
ATOM 1071 O O . GLN A 1 135 ? -19.915 -5.938 -3.331 1.00 75.00 135 GLN A O 1
ATOM 1076 N N . VAL A 1 136 ? -18.576 -5.069 -1.745 1.00 70.50 136 VAL A N 1
ATOM 1077 C CA . VAL A 1 136 ? -19.613 -4.276 -1.062 1.00 70.50 136 VAL A CA 1
ATOM 1078 C C . VAL A 1 136 ? -19.886 -2.950 -1.781 1.00 70.50 136 VAL A C 1
ATOM 1080 O O . VAL A 1 136 ? -21.037 -2.531 -1.907 1.00 70.50 136 VAL A O 1
ATOM 1083 N N . THR A 1 137 ? -18.844 -2.302 -2.297 1.00 59.75 137 THR A N 1
ATOM 1084 C CA . THR A 1 137 ? -18.851 -0.889 -2.708 1.00 59.75 137 THR A CA 1
ATOM 1085 C C . THR A 1 137 ? -19.394 -0.637 -4.123 1.00 59.75 137 THR A C 1
ATOM 1087 O O . THR A 1 137 ? -19.105 0.405 -4.693 1.00 59.75 137 THR A O 1
ATOM 1090 N N . GLN A 1 138 ? -20.230 -1.518 -4.703 1.00 54.34 138 GLN A N 1
ATOM 1091 C CA . GLN A 1 138 ? -20.669 -1.498 -6.124 1.00 54.34 138 GLN A CA 1
ATOM 1092 C C . GLN A 1 138 ? -21.210 -0.155 -6.700 1.00 54.34 138 GLN A C 1
ATOM 1094 O O . GLN A 1 138 ? -21.599 -0.118 -7.869 1.00 54.34 138 GLN A O 1
ATOM 1099 N N . ARG A 1 139 ? -21.294 0.948 -5.935 1.00 50.66 139 ARG A N 1
ATOM 1100 C CA . ARG A 1 139 ? -21.817 2.255 -6.365 1.00 50.66 139 ARG A CA 1
ATOM 1101 C C . ARG A 1 139 ? -21.132 3.523 -5.814 1.00 50.66 139 ARG A C 1
ATOM 1103 O O . ARG A 1 139 ? -21.649 4.596 -6.117 1.00 50.66 139 ARG A O 1
ATOM 1110 N N . VAL A 1 140 ? -20.029 3.473 -5.052 1.00 54.50 140 VAL A N 1
ATOM 1111 C CA . VAL A 1 140 ? -19.422 4.703 -4.477 1.00 54.50 140 VAL A CA 1
ATOM 1112 C C . VAL A 1 140 ? -18.008 4.920 -5.011 1.00 54.50 140 VAL A C 1
ATOM 1114 O O . VAL A 1 140 ? -17.080 4.214 -4.640 1.00 54.50 140 VAL A O 1
ATOM 1117 N N . SER A 1 141 ? -17.839 5.910 -5.893 1.00 64.56 141 SER A N 1
ATOM 1118 C CA . SER A 1 141 ? -16.541 6.242 -6.499 1.00 64.56 141 SER A CA 1
ATOM 1119 C C . SER A 1 141 ? -15.500 6.711 -5.485 1.00 64.56 141 SER A C 1
ATOM 1121 O O . SER A 1 141 ? -14.314 6.518 -5.725 1.00 64.56 141 SER A O 1
ATOM 1123 N N . ASP A 1 142 ? -15.934 7.325 -4.380 1.00 69.69 142 ASP A N 1
ATOM 1124 C CA . ASP A 1 142 ? -15.025 7.909 -3.393 1.00 69.69 142 ASP A CA 1
ATOM 1125 C C . ASP A 1 142 ? -14.299 6.842 -2.576 1.00 69.69 142 ASP A C 1
ATOM 1127 O O . ASP A 1 142 ? -13.071 6.837 -2.593 1.00 69.69 142 ASP A O 1
ATOM 1131 N N . GLU A 1 143 ? -15.025 5.854 -2.040 1.00 80.44 143 GLU A N 1
ATOM 1132 C CA . GLU A 1 143 ? -14.461 4.762 -1.228 1.00 80.44 143 GLU A CA 1
ATOM 1133 C C . GLU A 1 143 ? -13.320 4.002 -1.928 1.00 80.44 143 GLU A C 1
ATOM 1135 O O . GLU A 1 143 ? -12.409 3.496 -1.271 1.00 80.44 143 GLU A O 1
ATOM 1140 N N . TYR A 1 144 ? -13.323 3.937 -3.264 1.00 84.69 144 TYR A N 1
ATOM 1141 C CA . TYR A 1 144 ? -12.236 3.320 -4.028 1.00 84.69 144 TYR A CA 1
ATOM 1142 C C . TYR A 1 144 ? -10.938 4.137 -4.006 1.00 84.69 144 TYR A C 1
ATOM 1144 O O . TYR A 1 144 ? -9.859 3.542 -4.044 1.00 84.69 144 TYR A O 1
ATOM 1152 N N . PHE A 1 145 ? -11.012 5.467 -3.908 1.00 87.94 145 PHE A N 1
ATOM 1153 C CA . PHE A 1 145 ? -9.834 6.320 -3.740 1.00 87.94 145 PHE A CA 1
ATOM 1154 C C . PHE A 1 145 ? -9.243 6.190 -2.342 1.00 87.94 145 PHE A C 1
ATOM 1156 O O . PHE A 1 145 ? -8.023 6.080 -2.220 1.00 87.94 145 PHE A O 1
ATOM 1163 N N . GLU A 1 146 ? -10.081 6.147 -1.302 1.00 91.31 146 GLU A N 1
ATOM 1164 C CA . GLU A 1 146 ? -9.607 5.877 0.059 1.00 91.31 146 GLU A CA 1
ATOM 1165 C C . GLU A 1 146 ? -8.995 4.478 0.171 1.00 91.31 146 GLU A C 1
ATOM 1167 O O . GLU A 1 146 ? -7.923 4.315 0.757 1.00 91.31 146 GLU A O 1
ATOM 1172 N N . LEU A 1 147 ? -9.615 3.476 -0.459 1.00 91.81 147 LEU A N 1
ATOM 1173 C CA . LEU A 1 147 ? -9.078 2.120 -0.505 1.00 91.81 147 LEU A CA 1
ATOM 1174 C C . LEU A 1 147 ? -7.733 2.066 -1.241 1.00 91.81 147 LEU A C 1
ATOM 1176 O O . LEU A 1 147 ? -6.782 1.484 -0.724 1.00 91.81 147 LEU A O 1
ATOM 1180 N N . ALA A 1 148 ? -7.618 2.702 -2.411 1.00 91.44 148 ALA A N 1
ATOM 1181 C CA . ALA A 1 148 ? -6.358 2.776 -3.150 1.00 91.44 148 ALA A CA 1
ATOM 1182 C C . ALA A 1 148 ? -5.263 3.483 -2.341 1.00 91.44 148 ALA A C 1
ATOM 1184 O O . ALA A 1 148 ? -4.139 2.983 -2.269 1.00 91.44 148 ALA A O 1
ATOM 1185 N N . ALA A 1 149 ? -5.595 4.600 -1.688 1.00 92.44 149 ALA A N 1
ATOM 1186 C CA . ALA A 1 149 ? -4.673 5.335 -0.831 1.00 92.44 149 ALA A CA 1
ATOM 1187 C C . ALA A 1 149 ? -4.185 4.485 0.350 1.00 92.44 149 ALA A C 1
ATOM 1189 O O . ALA A 1 149 ? -2.977 4.400 0.573 1.00 92.44 149 ALA A O 1
ATOM 1190 N N . ALA A 1 150 ? -5.097 3.819 1.067 1.00 95.44 150 ALA A N 1
ATOM 1191 C CA . ALA A 1 150 ? -4.763 2.975 2.212 1.00 95.44 150 ALA A CA 1
ATOM 1192 C C . ALA A 1 150 ? -3.869 1.793 1.814 1.00 95.44 150 ALA A C 1
ATOM 1194 O O . ALA A 1 150 ? -2.825 1.579 2.433 1.00 95.44 150 ALA A O 1
ATOM 1195 N N . VAL A 1 151 ? -4.241 1.052 0.760 1.00 95.12 151 VAL A N 1
ATOM 1196 C CA . VAL A 1 151 ? -3.450 -0.098 0.287 1.00 95.12 151 VAL A CA 1
ATOM 1197 C C . VAL A 1 151 ? -2.069 0.363 -0.181 1.00 95.12 151 VAL A C 1
ATOM 1199 O O . VAL A 1 151 ? -1.074 -0.252 0.196 1.00 95.12 151 VAL A O 1
ATOM 1202 N N . SER A 1 152 ? -1.977 1.490 -0.887 1.00 92.69 152 SER A N 1
ATOM 1203 C CA . SER A 1 152 ? -0.698 2.013 -1.385 1.00 92.69 152 SER A CA 1
ATOM 1204 C C . SER A 1 152 ? 0.232 2.481 -0.267 1.00 92.69 152 SER A C 1
ATOM 1206 O O . SER A 1 152 ? 1.419 2.148 -0.256 1.00 92.69 152 SER A O 1
ATOM 1208 N N . LEU A 1 153 ? -0.293 3.251 0.693 1.00 92.56 153 LEU A N 1
ATOM 1209 C CA . LEU A 1 153 ? 0.486 3.754 1.825 1.00 92.56 153 LEU A CA 1
ATOM 1210 C C . LEU A 1 153 ? 0.982 2.598 2.696 1.00 92.56 153 LEU A C 1
ATOM 1212 O O . LEU A 1 153 ? 2.169 2.550 3.009 1.00 92.56 153 LEU A O 1
ATOM 1216 N N . LEU A 1 154 ? 0.119 1.632 3.024 1.00 94.25 154 LEU A N 1
ATOM 1217 C CA . LEU A 1 154 ? 0.497 0.489 3.858 1.00 94.25 154 LEU A CA 1
ATOM 1218 C C . LEU A 1 154 ? 1.397 -0.515 3.127 1.00 94.25 154 LEU A C 1
ATOM 1220 O O . LEU A 1 154 ? 2.329 -1.048 3.731 1.00 94.25 154 LEU A O 1
ATOM 1224 N N . THR A 1 155 ? 1.211 -0.712 1.819 1.00 92.62 155 THR A N 1
ATOM 1225 C CA . THR A 1 155 ? 2.168 -1.474 1.001 1.00 92.62 155 THR A CA 1
ATOM 1226 C C . THR A 1 155 ? 3.535 -0.800 1.037 1.00 92.62 155 THR A C 1
ATOM 1228 O O . THR A 1 155 ? 4.547 -1.467 1.264 1.00 92.62 155 THR A O 1
ATOM 1231 N N . TYR A 1 156 ? 3.586 0.527 0.903 1.00 89.44 156 TYR A N 1
ATOM 1232 C CA . TYR A 1 156 ? 4.844 1.256 1.010 1.00 89.44 156 TYR A CA 1
ATOM 1233 C C . TYR A 1 156 ? 5.435 1.215 2.424 1.00 89.44 156 TY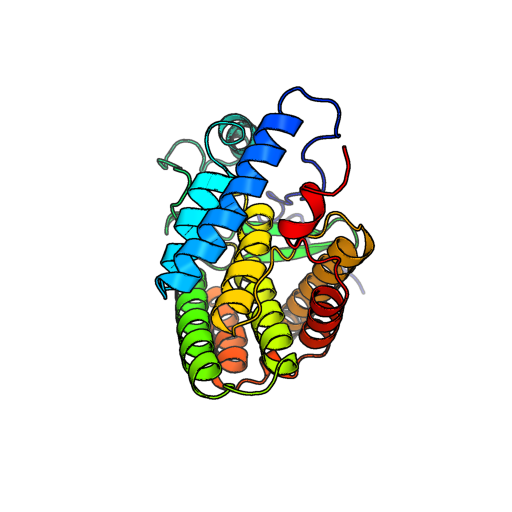R A C 1
ATOM 1235 O O . TYR A 1 156 ? 6.644 1.092 2.551 1.00 89.44 156 TYR A O 1
ATOM 1243 N N . ILE A 1 157 ? 4.634 1.240 3.490 1.00 88.06 157 ILE A N 1
ATOM 1244 C CA . ILE A 1 157 ? 5.127 1.064 4.869 1.00 88.06 157 ILE A CA 1
ATOM 1245 C C . ILE A 1 157 ? 5.734 -0.336 5.063 1.00 88.06 157 ILE A C 1
ATOM 1247 O O . ILE A 1 157 ? 6.760 -0.474 5.723 1.00 88.06 157 ILE A O 1
ATOM 1251 N N . SER A 1 158 ? 5.159 -1.367 4.437 1.00 88.31 158 SER A N 1
ATOM 1252 C CA . SER A 1 158 ? 5.640 -2.751 4.562 1.00 88.31 158 SER A CA 1
ATOM 1253 C C . SER A 1 158 ? 6.967 -3.039 3.839 1.00 88.31 158 SER A C 1
ATOM 1255 O O . SER A 1 158 ? 7.650 -4.004 4.192 1.00 88.31 158 SER A O 1
ATOM 1257 N N . GLN A 1 159 ? 7.332 -2.211 2.845 1.00 84.25 159 GLN A N 1
ATOM 1258 C CA . GLN A 1 159 ? 8.532 -2.352 1.999 1.00 84.25 159 GLN A CA 1
ATOM 1259 C C . GLN A 1 159 ? 8.808 -3.824 1.620 1.00 84.25 159 GLN A C 1
ATOM 1261 O O . GLN A 1 159 ? 9.779 -4.431 2.090 1.00 84.25 159 GLN A O 1
ATOM 1266 N N . PRO A 1 160 ? 7.929 -4.451 0.814 1.00 85.31 160 PRO A N 1
ATOM 1267 C CA . PRO A 1 160 ? 8.017 -5.882 0.528 1.00 85.31 160 PRO A CA 1
ATOM 1268 C C . PRO A 1 160 ? 9.253 -6.281 -0.280 1.00 85.31 160 PRO A C 1
ATOM 1270 O O . PRO A 1 160 ? 9.654 -7.442 -0.241 1.00 85.31 160 PRO A O 1
ATOM 1273 N N . PHE A 1 161 ? 9.859 -5.347 -1.008 1.00 82.31 161 PHE A N 1
ATOM 1274 C CA . PHE A 1 161 ? 11.033 -5.574 -1.848 1.00 82.31 161 PHE A CA 1
ATOM 1275 C C . PHE A 1 161 ? 12.268 -4.878 -1.256 1.00 82.31 161 PHE A C 1
ATOM 1277 O O . PHE A 1 161 ? 12.131 -3.886 -0.543 1.00 82.31 161 PHE A O 1
ATOM 1284 N N . LEU A 1 162 ? 13.483 -5.353 -1.567 1.00 74.38 162 LEU A N 1
ATOM 1285 C CA . LEU A 1 162 ? 14.723 -4.684 -1.120 1.00 74.38 162 LEU A CA 1
ATOM 1286 C C . LEU A 1 162 ? 14.918 -3.309 -1.777 1.00 74.38 162 LEU A C 1
ATOM 1288 O O . LEU A 1 162 ? 15.554 -2.432 -1.206 1.00 74.38 162 LEU A O 1
ATOM 1292 N N . GLY A 1 163 ? 14.353 -3.104 -2.965 1.00 73.50 163 GLY A N 1
ATOM 1293 C CA . GLY A 1 163 ? 14.364 -1.824 -3.661 1.00 73.50 163 GLY A CA 1
ATOM 1294 C C . GLY A 1 163 ? 13.157 -1.695 -4.580 1.00 73.50 163 GLY A C 1
ATOM 1295 O O . GLY A 1 163 ? 12.380 -2.626 -4.745 1.00 73.50 163 GLY A O 1
ATOM 1296 N N . GLY A 1 164 ? 12.962 -0.524 -5.185 1.00 75.50 164 GLY A N 1
ATOM 1297 C CA . GLY A 1 164 ? 11.907 -0.358 -6.191 1.00 75.50 164 GLY A CA 1
ATOM 1298 C C . GLY A 1 164 ? 10.466 -0.308 -5.660 1.00 75.50 164 GLY A C 1
ATOM 1299 O O . GLY A 1 164 ? 9.538 -0.198 -6.465 1.00 75.50 164 GLY A O 1
ATOM 1300 N N . ASN A 1 165 ? 10.249 -0.302 -4.337 1.00 80.75 165 ASN A N 1
ATOM 1301 C CA . ASN A 1 165 ? 8.912 -0.240 -3.727 1.00 80.75 165 ASN A CA 1
ATOM 1302 C C . ASN A 1 165 ? 8.097 0.964 -4.228 1.00 80.75 165 ASN A C 1
ATOM 1304 O O . ASN A 1 165 ? 6.964 0.796 -4.671 1.00 80.75 165 ASN A O 1
ATOM 1308 N N . LYS A 1 166 ? 8.697 2.165 -4.291 1.00 77.31 166 LYS A N 1
ATOM 1309 C CA . LYS A 1 166 ? 8.032 3.367 -4.841 1.00 77.31 166 LYS A CA 1
ATOM 1310 C C . LYS A 1 166 ? 7.525 3.165 -6.273 1.00 77.31 166 LYS A C 1
ATOM 1312 O O . LYS A 1 166 ? 6.435 3.606 -6.614 1.00 77.31 166 LYS A O 1
ATOM 1317 N N . ARG A 1 167 ? 8.325 2.514 -7.125 1.00 76.50 167 ARG A N 1
ATOM 1318 C CA . ARG A 1 167 ? 7.976 2.258 -8.534 1.00 76.50 167 ARG A CA 1
ATOM 1319 C C . ARG A 1 167 ? 6.929 1.154 -8.683 1.00 76.50 167 ARG A C 1
ATOM 1321 O O . ARG A 1 167 ? 6.302 1.075 -9.732 1.00 76.50 167 ARG A O 1
ATOM 1328 N N . THR A 1 168 ? 6.742 0.341 -7.645 1.00 84.81 168 THR A N 1
ATOM 1329 C CA . THR A 1 168 ? 5.764 -0.750 -7.603 1.00 84.81 168 THR A CA 1
ATOM 1330 C C . THR A 1 168 ? 4.404 -0.280 -7.086 1.00 84.81 168 THR A C 1
ATOM 1332 O O . THR A 1 168 ? 3.379 -0.612 -7.671 1.00 84.81 168 THR A O 1
ATOM 1335 N N . VAL A 1 169 ? 4.384 0.560 -6.048 1.00 84.69 169 VAL A N 1
ATOM 1336 C CA . VAL A 1 169 ? 3.140 1.076 -5.445 1.00 84.69 169 VAL A CA 1
ATOM 1337 C C . VAL A 1 169 ? 2.367 1.993 -6.402 1.00 84.69 169 VAL A C 1
ATOM 1339 O O . VAL A 1 169 ? 1.142 2.020 -6.414 1.00 84.69 169 VAL A O 1
ATOM 1342 N N . ARG A 1 170 ? 3.051 2.736 -7.278 1.00 81.00 170 ARG A N 1
ATOM 1343 C CA . ARG A 1 170 ? 2.352 3.659 -8.187 1.00 81.00 170 ARG A CA 1
ATOM 1344 C C . ARG A 1 170 ? 1.456 2.940 -9.221 1.00 81.00 170 ARG A C 1
ATOM 1346 O O . ARG A 1 170 ? 0.289 3.305 -9.327 1.00 81.00 170 ARG A O 1
ATOM 1353 N N . PRO A 1 171 ? 1.914 1.904 -9.954 1.00 86.38 171 PRO A N 1
ATOM 1354 C CA . PRO A 1 171 ? 1.016 1.096 -10.782 1.00 86.38 171 PRO A CA 1
ATOM 1355 C C . PRO A 1 171 ? -0.011 0.287 -9.976 1.00 86.38 171 PRO A C 1
ATOM 1357 O O . PRO A 1 171 ? -1.093 0.007 -10.485 1.00 86.38 171 PRO A O 1
ATOM 1360 N N . GLU A 1 172 ? 0.276 -0.055 -8.717 1.00 91.50 172 GLU A N 1
ATOM 1361 C CA . GLU A 1 172 ? -0.675 -0.735 -7.825 1.00 91.50 172 GLU A CA 1
ATOM 1362 C C . GLU A 1 172 ? -1.934 0.114 -7.552 1.00 91.50 172 GLU A C 1
ATOM 1364 O O . GLU A 1 172 ? -3.037 -0.433 -7.584 1.00 91.50 172 GLU A O 1
ATOM 1369 N N . ILE A 1 173 ? -1.817 1.446 -7.445 1.00 89.44 173 ILE A N 1
ATOM 1370 C CA . ILE A 1 173 ? -2.981 2.359 -7.393 1.00 89.44 173 ILE A CA 1
ATOM 1371 C C . ILE A 1 173 ? -3.924 2.103 -8.576 1.00 89.44 173 ILE A C 1
ATOM 1373 O O . ILE A 1 173 ? -5.134 1.958 -8.404 1.00 89.44 173 ILE A O 1
ATOM 1377 N N . THR A 1 174 ? -3.371 1.987 -9.789 1.00 87.44 174 THR A N 1
ATOM 1378 C CA . THR A 1 174 ? -4.164 1.701 -10.995 1.00 87.44 174 THR A CA 1
ATOM 1379 C C . THR A 1 174 ? -4.846 0.338 -10.909 1.00 87.44 174 THR A C 1
ATOM 1381 O O . THR A 1 174 ? -5.994 0.208 -11.335 1.00 87.44 174 THR A O 1
ATOM 1384 N N . TYR A 1 175 ? -4.182 -0.667 -10.334 1.00 91.69 175 TYR A N 1
ATOM 1385 C CA . TYR A 1 175 ? -4.796 -1.970 -10.089 1.00 91.69 175 TYR A CA 1
ATOM 1386 C C . TYR A 1 175 ? -6.009 -1.855 -9.149 1.00 91.69 175 TYR A C 1
ATOM 1388 O O . TYR A 1 175 ? -7.090 -2.320 -9.518 1.00 91.69 175 TYR A O 1
ATOM 1396 N N . VAL A 1 176 ? -5.872 -1.198 -7.991 1.00 90.38 176 VAL A N 1
ATOM 1397 C CA . VAL A 1 176 ? -6.967 -1.060 -7.010 1.00 90.38 176 VAL A CA 1
ATOM 1398 C C . VAL A 1 176 ? -8.159 -0.305 -7.602 1.00 90.38 176 VAL A C 1
ATOM 1400 O O . VAL A 1 176 ? -9.294 -0.772 -7.514 1.00 90.38 176 VAL A O 1
ATOM 1403 N N . LEU A 1 177 ? -7.909 0.815 -8.280 1.00 87.31 177 LEU A N 1
ATOM 1404 C CA . LEU A 1 177 ? -8.969 1.617 -8.896 1.00 87.31 177 LEU A CA 1
ATOM 1405 C C . LEU A 1 177 ? -9.662 0.867 -10.042 1.00 87.31 177 LEU A C 1
ATOM 1407 O O . LEU A 1 177 ? -10.891 0.862 -10.123 1.00 87.31 177 LEU A O 1
ATOM 1411 N N . THR A 1 178 ? -8.902 0.140 -10.871 1.00 87.12 178 THR A N 1
ATOM 1412 C CA . THR A 1 178 ? -9.474 -0.680 -11.953 1.00 87.12 178 THR A CA 1
ATOM 1413 C C . THR A 1 178 ? -10.334 -1.816 -11.400 1.00 87.12 178 THR A C 1
ATOM 1415 O O . THR A 1 178 ? -11.393 -2.104 -11.956 1.00 87.12 178 THR A O 1
ATOM 1418 N N . ARG A 1 179 ? -9.928 -2.443 -10.287 1.00 86.06 179 ARG A N 1
ATOM 1419 C CA . ARG A 1 179 ? -10.744 -3.451 -9.590 1.00 86.06 179 ARG A CA 1
ATOM 1420 C C . ARG A 1 179 ? -12.067 -2.873 -9.069 1.00 86.06 179 ARG A C 1
ATOM 1422 O O . ARG A 1 179 ? -13.059 -3.594 -9.043 1.00 86.06 179 ARG A O 1
ATOM 1429 N N . GLY A 1 180 ? -12.087 -1.592 -8.698 1.00 79.19 180 GLY A N 1
ATOM 1430 C CA . GLY A 1 180 ? -13.293 -0.837 -8.332 1.00 79.19 180 GLY A CA 1
ATOM 1431 C C . GLY A 1 180 ? -14.125 -0.330 -9.518 1.00 79.19 180 GLY A C 1
ATOM 1432 O O . GLY A 1 180 ? -15.110 0.375 -9.324 1.00 79.19 180 GLY A O 1
ATOM 1433 N N . GLY A 1 181 ? -13.746 -0.659 -10.758 1.00 78.50 181 GLY A N 1
ATOM 1434 C CA . GLY A 1 181 ? -14.452 -0.233 -11.970 1.00 78.50 181 GLY A CA 1
ATOM 1435 C C . GLY A 1 181 ? -14.037 1.139 -12.514 1.00 78.50 181 GLY A C 1
ATOM 1436 O O . GLY A 1 181 ? -14.599 1.586 -13.513 1.00 78.50 181 GLY A O 1
ATOM 1437 N N . LEU A 1 182 ? -13.039 1.796 -11.914 1.00 78.56 182 LEU A N 1
ATOM 1438 C CA . LEU A 1 182 ? -12.483 3.056 -12.409 1.00 78.56 182 LEU A CA 1
ATOM 1439 C C . LEU A 1 182 ? -11.390 2.766 -13.444 1.00 78.56 182 LEU A C 1
ATOM 1441 O O . LEU A 1 182 ? -10.265 2.397 -13.113 1.00 78.56 182 LEU A O 1
ATOM 1445 N N . THR A 1 183 ? -11.723 2.923 -14.723 1.00 70.38 183 THR A N 1
ATOM 1446 C CA . THR A 1 183 ? -10.790 2.669 -15.827 1.00 70.38 183 THR A CA 1
ATOM 1447 C C . THR A 1 183 ? -9.900 3.878 -16.102 1.00 70.38 183 THR A C 1
ATOM 1449 O O . THR A 1 183 ? -10.406 4.981 -16.294 1.00 70.38 183 THR A O 1
ATOM 1452 N N . GLY A 1 184 ? -8.589 3.666 -16.197 1.00 66.56 184 GLY A N 1
ATOM 1453 C CA . GLY A 1 184 ? -7.615 4.698 -16.560 1.00 66.56 184 GLY A CA 1
ATOM 1454 C C . GLY A 1 184 ? -6.240 4.386 -15.983 1.00 66.56 184 GLY A C 1
ATOM 1455 O O . GLY A 1 184 ? -6.130 3.600 -15.043 1.00 66.56 184 GLY A O 1
ATOM 1456 N N . LYS A 1 185 ? -5.183 4.982 -16.545 1.00 69.06 185 LYS A N 1
ATOM 1457 C CA . LYS A 1 185 ? -3.859 4.956 -15.909 1.00 69.06 185 LYS A CA 1
ATOM 1458 C C . LYS A 1 185 ? -3.752 6.160 -14.979 1.00 69.06 185 LYS A C 1
ATOM 1460 O O . LYS A 1 185 ? -3.727 7.299 -15.446 1.00 69.06 185 LYS A O 1
ATOM 1465 N N . TRP A 1 186 ? -3.686 5.880 -13.683 1.00 68.88 186 TRP A N 1
ATOM 1466 C CA . TRP A 1 186 ? -3.552 6.879 -12.627 1.00 68.88 186 TRP A CA 1
ATOM 1467 C C . TRP A 1 186 ? -2.061 7.115 -12.427 1.00 68.88 186 TRP A C 1
ATOM 1469 O O . TRP A 1 186 ? -1.375 6.367 -11.730 1.00 68.88 186 TRP A O 1
ATOM 1479 N N . LEU A 1 187 ? -1.542 8.080 -13.179 1.00 60.84 187 LEU A N 1
ATOM 1480 C CA . LEU A 1 187 ? -0.152 8.501 -13.131 1.00 60.84 187 LEU A CA 1
ATOM 1481 C C . LEU A 1 187 ? -0.074 9.761 -12.291 1.00 60.84 187 LEU A C 1
ATOM 1483 O O . LEU A 1 187 ? -0.958 10.606 -12.386 1.00 60.84 187 LEU A O 1
ATOM 1487 N N . ASP A 1 188 ? 1.044 9.943 -11.593 1.00 57.38 188 ASP A N 1
ATOM 1488 C CA . ASP A 1 188 ? 1.489 11.312 -11.450 1.00 57.38 188 ASP A CA 1
ATOM 1489 C C . ASP A 1 188 ? 3.004 11.487 -11.451 1.00 57.38 188 ASP A C 1
ATOM 1491 O O . ASP A 1 188 ? 3.743 10.862 -10.681 1.00 57.38 188 ASP A O 1
ATOM 1495 N N . ASP A 1 189 ? 3.431 12.376 -12.344 1.00 59.69 189 ASP A N 1
ATOM 1496 C CA . ASP A 1 189 ? 4.741 13.013 -12.325 1.00 59.69 189 ASP A CA 1
ATOM 1497 C C . ASP A 1 189 ? 4.667 14.431 -11.723 1.00 59.69 189 ASP A C 1
ATOM 1499 O O . ASP A 1 189 ? 5.717 15.061 -11.584 1.00 59.69 189 ASP A O 1
ATOM 1503 N N . ASP A 1 190 ? 3.486 14.906 -11.306 1.00 68.56 190 ASP A N 1
ATOM 1504 C CA . ASP A 1 190 ? 3.289 16.134 -10.535 1.00 68.56 190 ASP A CA 1
ATOM 1505 C C . ASP A 1 190 ? 3.987 16.016 -9.177 1.00 68.56 190 ASP A C 1
ATOM 1507 O O . ASP A 1 190 ? 3.849 15.054 -8.410 1.00 68.56 190 ASP A O 1
ATOM 1511 N N . GLU A 1 191 ? 4.767 17.045 -8.883 1.00 72.62 191 GLU A N 1
ATOM 1512 C CA . GLU A 1 191 ? 5.441 17.217 -7.609 1.00 72.62 191 GLU A CA 1
ATOM 1513 C C . GLU A 1 191 ? 4.446 17.332 -6.448 1.00 72.62 191 GLU A C 1
ATOM 1515 O O . GLU A 1 191 ? 4.750 16.877 -5.346 1.00 72.62 191 GLU A O 1
ATOM 1520 N N . SER A 1 192 ? 3.242 17.864 -6.685 1.00 75.81 192 SER A N 1
ATOM 1521 C CA . SER A 1 192 ? 2.191 18.003 -5.672 1.00 75.81 192 SER A CA 1
ATOM 1522 C C . SER A 1 192 ? 1.683 16.643 -5.168 1.00 75.81 192 SER A C 1
ATOM 1524 O O . SER A 1 192 ? 1.576 16.423 -3.955 1.00 75.81 192 SER A O 1
ATOM 1526 N N . PHE A 1 193 ? 1.465 15.684 -6.071 1.00 80.75 193 PHE A N 1
ATOM 1527 C CA . PHE A 1 193 ? 1.075 14.317 -5.730 1.00 80.75 193 PHE A CA 1
ATOM 1528 C C . PHE A 1 193 ? 2.205 13.568 -5.029 1.00 80.75 193 PHE A C 1
ATOM 1530 O O . PHE A 1 193 ? 1.987 12.956 -3.980 1.00 80.75 193 PHE A O 1
ATOM 1537 N N . LYS A 1 194 ? 3.434 13.658 -5.562 1.00 78.56 194 LYS A N 1
ATOM 1538 C CA . LYS A 1 194 ? 4.619 13.044 -4.935 1.00 78.56 194 LYS A CA 1
ATOM 1539 C C . LYS A 1 194 ? 4.820 13.568 -3.517 1.00 78.56 194 LYS A C 1
ATOM 1541 O O . LYS A 1 194 ? 5.127 12.782 -2.622 1.00 78.56 194 LYS A O 1
ATOM 1546 N N . GLN A 1 195 ? 4.643 14.873 -3.316 1.00 82.06 195 GLN A N 1
ATOM 1547 C CA . GLN A 1 195 ? 4.762 15.500 -2.008 1.00 82.06 195 GLN A CA 1
ATOM 1548 C C . GLN A 1 195 ? 3.647 15.041 -1.065 1.00 82.06 195 GLN A C 1
ATOM 1550 O O . GLN A 1 195 ? 3.941 14.655 0.061 1.00 82.06 195 GLN A O 1
ATOM 1555 N N . THR A 1 196 ? 2.399 14.983 -1.538 1.00 86.31 196 THR A N 1
ATOM 1556 C CA . THR A 1 196 ? 1.270 14.512 -0.721 1.00 86.31 196 THR A CA 1
ATOM 1557 C C . THR A 1 196 ? 1.460 13.064 -0.277 1.00 86.31 196 THR A C 1
ATOM 1559 O O . THR A 1 196 ? 1.286 12.761 0.898 1.00 86.31 196 THR A O 1
ATOM 1562 N N . PHE A 1 197 ? 1.893 12.178 -1.178 1.00 86.12 197 PHE A N 1
ATOM 1563 C CA . PHE A 1 197 ? 2.231 10.801 -0.816 1.00 86.12 197 PHE A CA 1
ATOM 1564 C C . PHE A 1 197 ? 3.315 10.747 0.268 1.00 86.12 197 PHE A C 1
ATOM 1566 O O . PHE A 1 197 ? 3.158 10.038 1.260 1.00 86.12 197 PHE A O 1
ATOM 1573 N N . LYS A 1 198 ? 4.408 11.507 0.087 1.00 82.81 198 LYS A N 1
ATOM 1574 C CA . LYS A 1 198 ? 5.516 11.572 1.053 1.00 82.81 198 LYS A CA 1
ATOM 1575 C C . LYS A 1 198 ? 5.035 12.048 2.424 1.00 82.81 198 LYS A C 1
ATOM 1577 O O . LYS A 1 198 ? 5.392 11.437 3.427 1.00 82.81 198 LYS A O 1
ATOM 1582 N N . ASP A 1 199 ? 4.228 13.104 2.466 1.00 85.88 199 ASP A N 1
ATOM 1583 C CA . ASP A 1 199 ? 3.729 13.678 3.715 1.00 85.88 199 ASP A CA 1
ATOM 1584 C C . ASP A 1 199 ? 2.749 12.743 4.424 1.00 85.88 199 ASP A C 1
ATOM 1586 O O . ASP A 1 199 ? 2.929 12.484 5.614 1.00 85.88 199 ASP A O 1
ATOM 1590 N N . SER A 1 200 ? 1.774 12.183 3.698 1.00 89.12 200 SER A N 1
ATOM 1591 C CA . SER A 1 200 ? 0.822 11.211 4.245 1.00 89.12 200 SER A CA 1
ATOM 1592 C C . SER A 1 200 ? 1.533 9.979 4.801 1.00 89.12 200 SER A C 1
ATOM 1594 O O . SER A 1 200 ? 1.240 9.545 5.913 1.00 89.12 200 SER A O 1
ATOM 1596 N N . TRP A 1 201 ? 2.507 9.438 4.063 1.00 88.69 201 TRP A N 1
ATOM 1597 C CA . TRP A 1 201 ? 3.318 8.314 4.529 1.00 88.69 201 TRP A CA 1
ATOM 1598 C C . TRP A 1 201 ? 4.122 8.668 5.783 1.00 88.69 201 TRP A C 1
ATOM 1600 O O . TRP A 1 201 ? 4.083 7.930 6.764 1.00 88.69 201 TRP A O 1
ATOM 1610 N N . ALA A 1 202 ? 4.828 9.802 5.771 1.00 84.69 202 ALA A N 1
ATOM 1611 C CA . ALA A 1 202 ? 5.665 10.208 6.894 1.00 84.69 202 ALA A CA 1
ATOM 1612 C C . ALA A 1 202 ? 4.836 10.429 8.166 1.00 84.69 202 ALA A C 1
ATOM 1614 O O . ALA A 1 202 ? 5.285 10.082 9.253 1.00 84.69 202 ALA A O 1
ATOM 1615 N N . ASN A 1 203 ? 3.627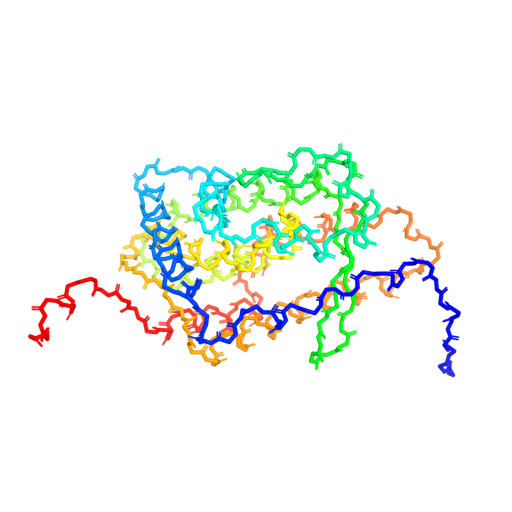 10.977 8.039 1.00 89.31 203 ASN A N 1
ATOM 1616 C CA . ASN A 1 203 ? 2.728 11.178 9.172 1.00 89.31 203 ASN A CA 1
ATOM 1617 C C . ASN A 1 203 ? 2.198 9.854 9.741 1.00 89.31 203 ASN A C 1
ATOM 1619 O O . ASN A 1 203 ? 2.183 9.698 10.956 1.00 89.31 203 ASN A O 1
ATOM 1623 N N . LEU A 1 204 ? 1.827 8.889 8.892 1.00 89.19 204 LEU A N 1
ATOM 1624 C CA . LEU A 1 204 ? 1.432 7.545 9.342 1.00 89.19 204 LEU A CA 1
ATOM 1625 C C . LEU A 1 204 ? 2.581 6.830 10.066 1.00 89.19 204 LEU A C 1
ATOM 1627 O O . LEU A 1 204 ? 2.389 6.184 11.093 1.00 89.19 204 LEU A O 1
ATOM 1631 N N . VAL A 1 205 ? 3.800 6.967 9.548 1.00 85.19 205 VAL A N 1
ATOM 1632 C CA . VAL A 1 205 ? 4.998 6.435 10.202 1.00 85.19 205 VAL A CA 1
ATOM 1633 C C . VAL A 1 205 ? 5.231 7.093 11.565 1.00 85.19 205 VAL A C 1
ATOM 1635 O O . VAL A 1 205 ? 5.517 6.389 12.531 1.00 85.19 205 VAL A O 1
ATOM 1638 N N . LEU A 1 206 ? 5.085 8.418 11.657 1.00 85.19 206 LEU A N 1
ATOM 1639 C CA . LEU A 1 206 ? 5.202 9.149 12.920 1.00 85.19 206 LEU A CA 1
ATOM 1640 C C . LEU A 1 206 ? 4.148 8.706 13.941 1.00 85.19 206 LEU A C 1
ATOM 1642 O O . LEU A 1 206 ? 4.490 8.525 15.102 1.00 85.19 206 LEU A O 1
ATOM 1646 N N . GLU A 1 207 ? 2.910 8.450 13.518 1.00 87.31 207 GLU A N 1
ATOM 1647 C CA . GLU A 1 207 ? 1.853 7.930 14.398 1.00 87.31 207 GLU A CA 1
ATOM 1648 C C . GLU A 1 207 ? 2.240 6.578 15.027 1.00 87.31 207 GLU A C 1
ATOM 1650 O O . GLU A 1 207 ? 2.061 6.342 16.228 1.00 87.31 207 GLU A O 1
ATOM 1655 N N . PHE A 1 208 ? 2.828 5.682 14.228 1.00 87.06 208 PHE A N 1
ATOM 1656 C CA . PHE A 1 208 ? 3.366 4.433 14.756 1.00 87.06 208 PHE A CA 1
ATOM 1657 C C . PHE A 1 208 ? 4.564 4.676 15.688 1.00 87.06 208 PHE A C 1
ATOM 1659 O O . PHE A 1 208 ? 4.653 4.045 16.743 1.00 87.06 208 PHE A O 1
ATOM 1666 N N . GLN A 1 209 ? 5.466 5.596 15.333 1.00 79.75 209 GLN A N 1
ATOM 1667 C CA . GLN A 1 209 ? 6.633 5.916 16.158 1.00 79.75 209 GLN A CA 1
ATOM 1668 C C . GLN A 1 209 ? 6.221 6.461 17.529 1.00 79.75 209 GLN A C 1
ATOM 1670 O O . GLN A 1 209 ? 6.726 5.987 18.538 1.00 79.75 209 GLN A O 1
ATOM 1675 N N . GLU A 1 210 ? 5.236 7.359 17.595 1.00 82.50 210 GLU A N 1
ATOM 1676 C CA . GLU A 1 210 ? 4.676 7.868 18.855 1.00 82.50 210 GLU A CA 1
ATOM 1677 C C . GLU A 1 210 ? 4.089 6.738 19.723 1.00 82.50 210 GLU A C 1
ATOM 1679 O O . GLU A 1 210 ? 4.197 6.758 20.952 1.00 82.50 210 GLU A O 1
ATOM 1684 N N . THR A 1 211 ? 3.522 5.703 19.092 1.00 81.19 211 THR A N 1
ATOM 1685 C CA . THR A 1 211 ? 3.020 4.506 19.789 1.00 81.19 211 THR A CA 1
ATOM 1686 C C . THR A 1 211 ? 4.147 3.658 20.392 1.00 81.19 211 THR A C 1
ATOM 1688 O O . THR A 1 211 ? 3.939 3.005 21.420 1.00 81.19 211 THR A O 1
ATOM 1691 N N . ILE A 1 212 ? 5.329 3.642 19.769 1.00 77.25 212 ILE A N 1
ATOM 1692 C CA . ILE A 1 212 ? 6.520 2.940 20.267 1.00 77.25 212 ILE A CA 1
ATOM 1693 C C . ILE A 1 212 ? 7.273 3.782 21.301 1.00 77.25 212 ILE A C 1
ATOM 1695 O O . ILE A 1 212 ? 7.632 3.236 22.334 1.00 77.25 212 ILE A O 1
ATOM 1699 N N . ASP A 1 213 ? 7.448 5.086 21.085 1.00 71.56 213 ASP A N 1
ATOM 1700 C CA . ASP A 1 213 ? 8.136 6.000 22.014 1.00 71.56 213 ASP A CA 1
ATOM 1701 C C . ASP A 1 213 ? 7.380 6.149 23.345 1.00 71.56 213 ASP A C 1
ATOM 1703 O O . ASP A 1 213 ? 7.972 6.388 24.397 1.00 71.56 213 ASP A O 1
ATOM 1707 N N . GLY A 1 214 ? 6.053 5.976 23.318 1.00 64.56 214 GLY A N 1
ATOM 1708 C CA . GLY A 1 214 ? 5.227 5.864 24.522 1.00 64.56 214 GLY A CA 1
ATOM 1709 C C . GLY A 1 214 ? 5.411 4.548 25.293 1.00 64.56 214 GLY A C 1
ATOM 1710 O O . GLY A 1 214 ? 4.887 4.413 26.403 1.00 64.56 214 GLY A O 1
ATOM 1711 N N . LYS A 1 215 ? 6.132 3.571 24.728 1.00 64.00 215 LYS A N 1
ATOM 1712 C CA . LYS A 1 215 ? 6.550 2.327 25.387 1.00 64.00 215 LYS A CA 1
ATOM 1713 C C . LYS A 1 215 ? 8.022 2.458 25.790 1.00 64.00 215 LYS A C 1
ATOM 1715 O O . LYS A 1 215 ? 8.796 3.125 25.121 1.00 64.00 215 LYS A O 1
ATOM 1720 N N . ASP A 1 216 ? 8.412 1.824 26.896 1.00 58.59 216 ASP A N 1
ATOM 1721 C CA . ASP A 1 216 ? 9.814 1.779 27.347 1.00 58.59 216 ASP A CA 1
ATOM 1722 C C . ASP A 1 216 ? 10.699 1.254 26.197 1.00 58.59 216 ASP A C 1
ATOM 1724 O O . ASP A 1 216 ? 10.665 0.057 25.897 1.00 58.59 216 ASP A O 1
ATOM 1728 N N . ALA A 1 217 ? 11.457 2.141 25.541 1.00 51.78 217 ALA A N 1
ATOM 1729 C CA . ALA A 1 217 ? 12.255 1.832 24.349 1.00 51.78 217 ALA A CA 1
ATOM 1730 C C . ALA A 1 217 ? 13.262 0.691 24.599 1.00 51.78 217 ALA A C 1
ATOM 1732 O O . ALA A 1 217 ? 13.512 -0.127 23.716 1.00 51.78 217 ALA A O 1
ATOM 1733 N N . ASP A 1 218 ? 13.733 0.562 25.842 1.00 51.03 218 ASP A N 1
ATOM 1734 C CA . ASP A 1 218 ? 14.650 -0.485 26.309 1.00 51.03 218 ASP A CA 1
ATOM 1735 C C . ASP A 1 218 ? 13.998 -1.879 26.452 1.00 51.03 218 ASP A C 1
ATOM 1737 O O . ASP A 1 218 ? 14.677 -2.849 26.784 1.00 51.03 218 ASP A O 1
ATOM 1741 N N . LYS A 1 219 ? 12.679 -2.001 26.237 1.00 51.06 219 LYS A N 1
ATOM 1742 C CA . LYS A 1 219 ? 11.909 -3.257 26.362 1.00 51.06 219 LYS A CA 1
ATOM 1743 C C . LYS A 1 219 ? 11.226 -3.692 25.068 1.00 51.06 219 LYS A C 1
ATOM 1745 O O . LYS A 1 219 ? 10.433 -4.633 25.086 1.00 51.06 219 LYS A O 1
ATOM 1750 N N . VAL A 1 220 ? 11.486 -3.022 23.945 1.00 60.69 220 VAL A N 1
ATOM 1751 C CA . VAL A 1 220 ? 10.874 -3.370 22.654 1.00 60.69 220 VAL A CA 1
ATOM 1752 C C . VAL A 1 220 ? 11.637 -4.537 22.007 1.00 60.69 220 VAL A C 1
ATOM 1754 O O . VAL A 1 220 ? 12.217 -4.415 20.930 1.00 60.69 220 VAL A O 1
ATOM 1757 N N . GLU A 1 221 ? 11.640 -5.695 22.672 1.00 62.25 221 GLU A N 1
ATOM 1758 C CA . GLU A 1 221 ? 12.137 -6.951 22.087 1.00 62.25 221 GLU A CA 1
ATOM 1759 C C . GLU A 1 221 ? 11.217 -7.409 20.929 1.00 62.25 221 GLU A C 1
ATOM 1761 O O . GLU A 1 221 ? 11.693 -7.933 19.921 1.00 62.25 221 GLU A O 1
ATOM 1766 N N . ASP A 1 222 ? 9.927 -7.047 20.993 1.00 78.31 222 ASP A N 1
ATOM 1767 C CA . ASP A 1 222 ? 8.865 -7.481 20.073 1.00 78.31 222 ASP A CA 1
ATOM 1768 C C . ASP A 1 222 ? 8.400 -6.388 19.084 1.00 78.31 222 ASP A C 1
ATOM 1770 O O . ASP A 1 222 ? 7.212 -6.279 18.767 1.00 78.31 222 ASP A O 1
ATOM 1774 N N . TYR A 1 223 ? 9.306 -5.534 18.589 1.00 80.19 223 TYR A N 1
ATOM 1775 C CA . TYR A 1 223 ? 8.956 -4.463 17.630 1.00 80.19 223 TYR A CA 1
ATOM 1776 C C . TYR A 1 223 ? 8.124 -4.977 16.448 1.00 80.19 223 TYR A C 1
ATOM 1778 O O . TYR A 1 223 ? 7.122 -4.364 16.094 1.00 80.19 223 TYR A O 1
ATOM 1786 N N . ASP A 1 224 ? 8.527 -6.108 15.860 1.00 83.50 224 ASP A N 1
ATOM 1787 C CA . ASP A 1 224 ? 7.892 -6.681 14.669 1.00 83.50 224 ASP A CA 1
ATOM 1788 C C . ASP A 1 224 ? 6.430 -7.082 14.966 1.00 83.50 224 ASP A C 1
ATOM 1790 O O . ASP A 1 224 ? 5.528 -6.815 14.169 1.00 83.50 224 ASP A O 1
ATOM 1794 N N . GLU A 1 225 ? 6.165 -7.633 16.157 1.00 85.62 225 GLU A N 1
ATOM 1795 C CA . GLU A 1 225 ? 4.810 -7.985 16.595 1.00 85.62 225 GLU A CA 1
ATOM 1796 C C . GLU A 1 225 ? 3.958 -6.745 16.874 1.00 85.62 225 GLU A C 1
ATOM 1798 O O . GLU A 1 225 ? 2.785 -6.700 16.500 1.00 85.62 225 GLU A O 1
ATOM 1803 N N . ILE A 1 226 ? 4.536 -5.715 17.503 1.00 88.56 226 ILE A N 1
ATOM 1804 C CA . ILE A 1 226 ? 3.832 -4.455 17.769 1.00 88.56 226 ILE A CA 1
ATOM 1805 C C . ILE A 1 226 ? 3.510 -3.739 16.458 1.00 88.56 226 ILE A C 1
ATOM 1807 O O . ILE A 1 226 ? 2.387 -3.260 16.294 1.00 88.56 226 ILE A O 1
ATOM 1811 N N . TRP A 1 227 ? 4.468 -3.697 15.531 1.00 90.75 227 TRP A N 1
ATOM 1812 C CA . TRP A 1 227 ? 4.302 -3.161 14.185 1.00 90.75 227 TRP A CA 1
ATOM 1813 C C . TRP A 1 227 ? 3.144 -3.840 13.474 1.00 90.75 227 TRP A C 1
ATOM 1815 O O . TRP A 1 227 ? 2.203 -3.178 13.029 1.00 90.75 227 TRP A O 1
ATOM 1825 N N . LEU A 1 228 ? 3.172 -5.173 13.434 1.00 91.88 228 LEU A N 1
ATOM 1826 C CA . LEU A 1 228 ? 2.146 -5.938 12.749 1.00 91.88 228 LEU A CA 1
ATOM 1827 C C . LEU A 1 228 ? 0.795 -5.715 13.410 1.00 91.88 228 LEU A C 1
ATOM 1829 O O . LEU A 1 228 ? -0.174 -5.437 12.709 1.00 91.88 228 LEU A O 1
ATOM 1833 N N . LYS A 1 229 ? 0.724 -5.797 14.741 1.00 92.56 229 LYS A N 1
ATOM 1834 C CA . LYS A 1 229 ? -0.517 -5.599 15.488 1.00 92.56 229 LYS A CA 1
ATOM 1835 C C . LYS A 1 229 ? -1.119 -4.220 15.220 1.00 92.56 229 LYS A C 1
ATOM 1837 O O . LYS A 1 229 ? -2.310 -4.141 14.948 1.00 92.56 229 LYS A O 1
ATOM 1842 N N . PHE A 1 230 ? -0.315 -3.159 15.265 1.00 93.19 230 PHE A N 1
ATOM 1843 C CA . PHE A 1 230 ? -0.783 -1.789 15.047 1.00 93.19 230 PHE A CA 1
ATOM 1844 C C . PHE A 1 230 ? -1.458 -1.628 13.680 1.00 93.19 230 PHE A C 1
ATOM 1846 O O . PHE A 1 230 ? -2.612 -1.204 13.598 1.00 93.19 230 PHE A O 1
ATOM 1853 N N . TRP A 1 231 ? -0.773 -2.029 12.606 1.00 95.12 231 TRP A N 1
ATOM 1854 C CA . TRP A 1 231 ? -1.323 -1.902 11.257 1.00 95.12 231 TRP A CA 1
ATOM 1855 C C . TRP A 1 231 ? -2.464 -2.886 10.995 1.00 95.12 231 TRP A C 1
ATOM 1857 O O . TRP A 1 231 ? -3.471 -2.508 10.399 1.00 95.12 231 TRP A O 1
ATOM 1867 N N . SER A 1 232 ? -2.346 -4.122 11.486 1.00 95.25 232 SER A N 1
ATOM 1868 C CA . SER A 1 232 ? -3.391 -5.146 11.360 1.00 95.25 232 SER A CA 1
ATOM 1869 C C . SER A 1 232 ? -4.693 -4.712 12.024 1.00 95.25 232 SER A C 1
ATOM 1871 O O . SER A 1 232 ? -5.765 -4.906 11.455 1.00 95.25 232 SER A O 1
ATOM 1873 N N . ASP A 1 233 ? -4.620 -4.113 13.216 1.00 95.81 233 ASP A N 1
ATOM 1874 C CA . ASP A 1 233 ? -5.799 -3.638 13.939 1.00 95.81 233 ASP A CA 1
ATOM 1875 C C . ASP A 1 233 ? -6.507 -2.530 13.147 1.00 95.81 233 ASP A C 1
ATOM 1877 O O . ASP A 1 233 ? -7.721 -2.613 12.956 1.00 95.81 233 ASP A O 1
ATOM 1881 N N . LYS A 1 234 ? -5.757 -1.558 12.602 1.00 95.44 234 LYS A N 1
ATOM 1882 C CA . LYS A 1 234 ? -6.305 -0.486 11.749 1.00 95.44 234 LYS A CA 1
ATOM 1883 C C . LYS A 1 234 ? -6.922 -1.008 10.446 1.00 95.44 234 LYS A C 1
ATOM 1885 O O . LYS A 1 234 ? -7.954 -0.495 10.009 1.00 95.44 234 LYS A O 1
ATOM 1890 N N . VAL A 1 235 ? -6.312 -2.020 9.820 1.00 95.56 235 VAL A N 1
ATOM 1891 C CA . VAL A 1 235 ? -6.839 -2.655 8.596 1.00 95.56 235 VAL A CA 1
ATOM 1892 C C . VAL A 1 235 ? -8.120 -3.432 8.898 1.00 95.56 235 VAL A C 1
ATOM 1894 O O . VAL A 1 235 ? -9.135 -3.229 8.233 1.00 95.56 235 VAL A O 1
ATOM 1897 N N . LYS A 1 236 ? -8.109 -4.287 9.926 1.00 94.50 236 LYS A N 1
ATOM 1898 C CA . LYS A 1 236 ? -9.248 -5.149 10.286 1.00 94.50 236 LYS A CA 1
ATOM 1899 C C . LYS A 1 236 ? -10.441 -4.365 10.819 1.00 94.50 236 LYS A C 1
ATOM 1901 O O . LYS A 1 236 ? -11.579 -4.736 10.539 1.00 94.50 236 LYS A O 1
ATOM 1906 N N . SER A 1 237 ? -10.203 -3.294 11.576 1.00 93.94 237 SER A N 1
ATOM 1907 C CA . SER A 1 237 ? -11.273 -2.413 12.058 1.00 93.94 237 SER A CA 1
ATOM 1908 C C . SER A 1 237 ? -11.844 -1.523 10.948 1.00 93.94 237 SER A C 1
ATOM 1910 O O . SER A 1 237 ? -12.968 -1.037 11.067 1.00 93.94 237 SER A O 1
ATOM 1912 N N . GLY A 1 238 ? -11.087 -1.315 9.864 1.00 91.00 238 GLY A N 1
ATOM 1913 C CA . GLY A 1 238 ? -11.394 -0.342 8.818 1.00 91.00 238 GLY A CA 1
ATOM 1914 C C . GLY A 1 238 ? -11.081 1.105 9.209 1.00 91.00 238 GLY A C 1
ATOM 1915 O O . GLY A 1 238 ? -11.358 2.006 8.419 1.00 91.00 238 GLY A O 1
ATOM 1916 N N . GLU A 1 239 ? -10.492 1.340 10.386 1.00 93.94 239 GLU A N 1
ATOM 1917 C CA . GLU A 1 239 ? -10.081 2.669 10.859 1.00 93.94 239 GLU A CA 1
ATOM 1918 C C . GLU A 1 239 ? -9.142 3.356 9.865 1.00 93.94 239 GLU A C 1
ATOM 1920 O O . GLU A 1 239 ? -9.276 4.555 9.636 1.00 93.94 239 GLU A O 1
ATOM 1925 N N . ILE A 1 240 ? -8.271 2.588 9.196 1.00 94.50 240 ILE A N 1
ATOM 1926 C CA . ILE A 1 240 ? -7.347 3.122 8.188 1.00 94.50 240 ILE A CA 1
ATOM 1927 C C . ILE A 1 240 ? -8.061 3.891 7.065 1.00 94.50 240 ILE A C 1
ATOM 1929 O O . ILE A 1 240 ? -7.518 4.854 6.539 1.00 94.50 240 ILE A O 1
ATOM 1933 N N . LEU A 1 241 ? -9.292 3.511 6.705 1.00 92.25 241 LEU A N 1
ATOM 1934 C CA . LEU A 1 241 ? -10.049 4.183 5.643 1.00 92.25 241 LEU A CA 1
ATOM 1935 C C . LEU A 1 241 ? -10.614 5.540 6.081 1.00 92.25 241 LEU A C 1
ATOM 1937 O O . LEU A 1 241 ? -10.982 6.335 5.224 1.00 92.25 241 LEU A O 1
ATOM 1941 N N . SER A 1 242 ? -10.679 5.797 7.391 1.00 91.56 242 SER A N 1
ATOM 1942 C CA . SER A 1 242 ? -11.091 7.084 7.971 1.00 91.56 242 SER A CA 1
ATOM 1943 C C . SER A 1 242 ? -9.893 7.957 8.372 1.00 91.56 242 SER A C 1
ATOM 1945 O O . SER A 1 242 ? -10.073 9.023 8.964 1.00 91.56 242 SER A O 1
ATOM 1947 N N . ASP A 1 243 ? -8.664 7.496 8.113 1.00 94.81 243 ASP A N 1
ATOM 1948 C CA . ASP A 1 243 ? -7.453 8.194 8.527 1.00 94.81 243 ASP A CA 1
ATOM 1949 C C . ASP A 1 243 ? -7.277 9.508 7.736 1.00 94.81 243 ASP A C 1
ATOM 1951 O O . ASP A 1 243 ? -7.347 9.498 6.500 1.00 94.81 243 ASP A O 1
ATOM 1955 N N . PRO A 1 244 ? -7.009 10.652 8.396 1.00 95.06 244 PRO A N 1
ATOM 1956 C CA . PRO A 1 244 ? -6.831 11.930 7.710 1.00 95.06 244 PRO A CA 1
ATOM 1957 C C . PRO A 1 244 ? -5.724 11.921 6.646 1.00 95.06 244 PRO A C 1
ATOM 1959 O O . PRO A 1 244 ? -5.872 12.569 5.608 1.00 95.06 244 PRO A O 1
ATOM 1962 N N . ASN A 1 245 ? -4.633 11.178 6.866 1.00 93.88 245 ASN A N 1
ATOM 1963 C CA . ASN A 1 245 ? -3.521 11.074 5.919 1.00 93.88 245 ASN A CA 1
ATOM 1964 C C . ASN A 1 245 ? -3.907 10.230 4.698 1.00 93.88 245 ASN A C 1
ATOM 1966 O O . ASN A 1 245 ? -3.488 10.542 3.577 1.00 93.88 245 ASN A O 1
ATOM 1970 N N . VAL A 1 246 ? -4.735 9.199 4.903 1.00 94.50 246 VAL A N 1
ATOM 1971 C CA . VAL A 1 246 ? -5.326 8.397 3.821 1.00 94.50 246 VAL A CA 1
ATOM 1972 C C . VAL A 1 246 ? -6.303 9.241 3.015 1.00 94.50 246 VAL A C 1
ATOM 1974 O O . VAL A 1 246 ? -6.188 9.272 1.793 1.00 94.50 246 VAL A O 1
ATOM 1977 N N . HIS A 1 247 ? -7.194 10.000 3.657 1.00 94.12 247 HIS A N 1
ATOM 1978 C CA . HIS A 1 247 ? -8.107 10.914 2.964 1.00 94.12 247 HIS A CA 1
ATOM 1979 C C . HIS A 1 247 ? -7.371 11.998 2.173 1.00 94.12 247 HIS A C 1
ATOM 1981 O O . HIS A 1 247 ? -7.737 12.301 1.036 1.00 94.12 247 HIS A O 1
ATOM 1987 N N . GLN A 1 248 ? -6.311 12.576 2.743 1.00 92.62 248 GLN A N 1
ATOM 1988 C CA . GLN A 1 248 ? -5.490 13.557 2.040 1.00 92.62 248 GLN A CA 1
ATOM 1989 C C . GLN A 1 248 ? -4.872 12.952 0.774 1.00 92.62 248 GLN A C 1
ATOM 1991 O O . GLN A 1 248 ? -4.926 13.571 -0.292 1.00 92.62 248 GLN A O 1
ATOM 1996 N N . PHE A 1 249 ? -4.334 11.734 0.863 1.00 91.19 249 PHE A N 1
ATOM 1997 C CA . PHE A 1 249 ? -3.755 11.072 -0.299 1.00 91.19 249 PHE A CA 1
ATOM 1998 C C . PHE A 1 249 ? -4.820 10.610 -1.302 1.00 91.19 249 PHE A C 1
ATOM 2000 O O . PHE A 1 249 ? -4.637 10.789 -2.502 1.00 91.19 249 PHE A O 1
ATOM 2007 N N . ALA A 1 250 ? -5.974 10.127 -0.843 1.00 90.81 250 ALA A N 1
ATOM 2008 C CA . ALA A 1 250 ? -7.119 9.793 -1.689 1.00 90.81 250 ALA A CA 1
ATOM 2009 C C . ALA A 1 250 ? -7.593 11.002 -2.508 1.00 90.81 250 ALA A C 1
ATOM 2011 O O . ALA A 1 250 ? -7.838 10.884 -3.708 1.00 90.81 250 ALA A O 1
ATOM 2012 N N . ASN A 1 251 ? -7.638 12.189 -1.895 1.00 88.94 251 ASN A N 1
ATOM 2013 C CA . ASN A 1 251 ? -7.931 13.438 -2.596 1.00 88.94 251 ASN A CA 1
ATOM 2014 C C . ASN A 1 251 ? -6.880 13.756 -3.669 1.00 88.94 251 ASN A C 1
ATOM 2016 O O . ASN A 1 251 ? -7.240 14.220 -4.751 1.00 88.94 251 ASN A O 1
ATOM 2020 N N . ALA A 1 252 ? -5.596 13.504 -3.399 1.00 87.00 252 ALA A N 1
ATOM 2021 C CA . ALA A 1 252 ? -4.545 13.669 -4.401 1.00 87.00 252 ALA A CA 1
ATOM 2022 C C . ALA A 1 252 ? -4.700 12.670 -5.556 1.00 87.00 252 ALA A C 1
ATOM 2024 O O . ALA A 1 252 ? -4.624 13.081 -6.708 1.00 87.00 252 ALA A O 1
ATOM 2025 N N . ILE A 1 253 ? -5.007 11.397 -5.275 1.00 85.31 253 ILE A N 1
ATOM 2026 C CA . ILE A 1 253 ? -5.311 10.393 -6.308 1.00 85.31 253 ILE A CA 1
ATOM 2027 C C . ILE A 1 253 ? -6.505 10.846 -7.155 1.00 85.31 253 ILE A C 1
ATOM 2029 O O . ILE A 1 253 ? -6.416 10.838 -8.379 1.00 85.31 253 ILE A O 1
ATOM 2033 N N . ARG A 1 254 ? -7.599 11.292 -6.523 1.00 84.00 254 ARG A N 1
ATOM 2034 C CA . ARG A 1 254 ? -8.812 11.764 -7.212 1.00 84.00 254 ARG A CA 1
ATOM 2035 C C . ARG A 1 254 ? -8.503 12.898 -8.196 1.00 84.00 254 ARG A C 1
ATOM 2037 O O . ARG A 1 254 ? -9.028 12.907 -9.310 1.00 84.00 254 ARG A O 1
ATOM 2044 N N . ASN A 1 255 ? -7.662 13.839 -7.773 1.00 81.19 255 ASN A N 1
ATOM 2045 C CA . ASN A 1 255 ? -7.340 15.053 -8.523 1.00 81.19 255 ASN A CA 1
ATOM 2046 C C . ASN A 1 255 ? -6.136 14.909 -9.464 1.00 81.19 255 ASN A C 1
ATOM 2048 O O . ASN A 1 255 ? -5.875 15.838 -10.230 1.00 81.19 255 ASN A O 1
ATOM 2052 N N . ALA A 1 256 ? -5.415 13.786 -9.416 1.00 76.06 256 ALA A N 1
ATOM 2053 C CA . ALA A 1 256 ? -4.307 13.530 -10.324 1.00 76.06 256 ALA A CA 1
ATOM 2054 C C . ALA A 1 256 ? -4.796 13.554 -11.789 1.00 76.06 256 ALA A C 1
ATOM 2056 O O . ALA A 1 256 ? -5.967 13.292 -12.069 1.00 76.06 256 ALA A O 1
ATOM 2057 N N . PRO A 1 257 ? -3.944 13.894 -12.762 1.00 67.25 257 PRO A N 1
ATOM 2058 C CA . PRO A 1 257 ? -4.302 13.780 -14.168 1.00 67.25 257 PRO A CA 1
ATOM 2059 C C . PRO A 1 257 ? -4.396 12.303 -14.599 1.00 67.25 257 PRO A C 1
ATOM 2061 O O . PRO A 1 257 ? -3.417 11.559 -14.561 1.00 67.25 257 PRO A O 1
ATOM 2064 N N . HIS A 1 258 ? -5.567 11.884 -15.089 1.00 66.38 258 HIS A N 1
ATOM 2065 C CA . HIS A 1 258 ? -5.789 10.507 -15.561 1.00 66.38 258 HIS A CA 1
ATOM 2066 C C . HIS A 1 258 ? -5.479 10.388 -17.041 1.00 66.38 258 HIS A C 1
ATOM 2068 O O . HIS A 1 258 ? -6.080 11.069 -17.875 1.00 66.38 258 HIS A O 1
ATOM 2074 N N . TYR A 1 259 ? -4.570 9.481 -17.390 1.00 50.81 259 TYR A N 1
ATOM 2075 C CA . TYR A 1 259 ? -4.338 9.151 -18.788 1.00 50.81 259 TYR A CA 1
ATOM 2076 C C . TYR A 1 259 ? -5.420 8.181 -19.266 1.00 50.81 259 TYR A C 1
ATOM 2078 O O . TYR A 1 259 ? -5.347 6.972 -19.025 1.00 50.81 259 TYR A O 1
ATOM 2086 N N . ASP A 1 260 ? -6.396 8.709 -20.003 1.00 47.03 260 ASP A N 1
ATOM 2087 C CA . ASP A 1 260 ? -7.171 7.915 -20.950 1.00 47.03 260 ASP A CA 1
ATOM 2088 C C . ASP A 1 260 ? -6.352 7.786 -22.245 1.00 47.03 260 ASP A C 1
ATOM 2090 O O . ASP A 1 260 ? -6.026 8.776 -22.911 1.00 47.03 260 ASP A O 1
ATOM 2094 N N . TYR A 1 261 ? -5.976 6.559 -22.610 1.00 36.31 261 TYR A N 1
ATOM 2095 C CA . TYR A 1 261 ? -5.172 6.283 -23.807 1.00 36.31 261 TYR A CA 1
ATOM 2096 C C . TYR A 1 261 ? -5.856 6.798 -25.093 1.00 36.31 261 TYR A C 1
ATOM 2098 O O . TYR A 1 261 ? -5.183 7.043 -26.097 1.00 36.31 261 TYR A O 1
ATOM 2106 N N . ALA A 1 262 ? -7.173 7.052 -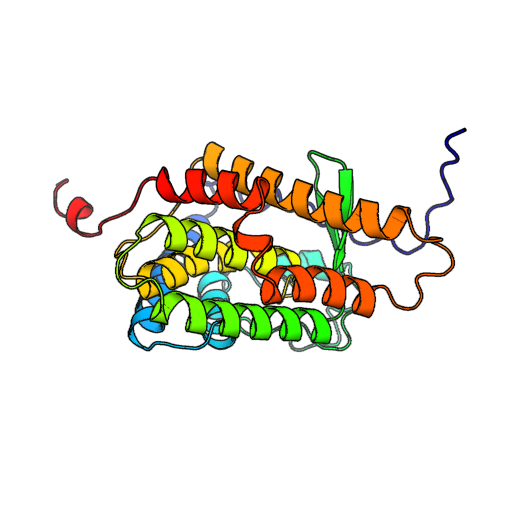25.053 1.00 35.72 262 ALA A N 1
ATOM 2107 C CA . ALA A 1 262 ? -7.936 7.651 -26.146 1.00 35.72 262 ALA A CA 1
ATOM 2108 C C . ALA A 1 262 ? -7.467 9.067 -26.554 1.00 35.72 262 ALA A C 1
ATOM 2110 O O . ALA A 1 262 ? -7.702 9.478 -27.693 1.00 35.72 262 ALA A O 1
ATOM 2111 N N . GLN A 1 263 ? -6.774 9.819 -25.688 1.00 34.78 263 GLN A N 1
ATOM 2112 C CA . GLN A 1 263 ? -6.378 11.203 -25.998 1.00 34.78 263 GLN A CA 1
ATOM 2113 C C . GLN A 1 263 ? -5.046 11.346 -26.754 1.00 34.78 263 GLN A C 1
ATOM 2115 O O . GLN A 1 263 ? -4.833 12.371 -27.402 1.00 34.78 263 GLN A O 1
ATOM 2120 N N . ARG A 1 264 ? -4.179 10.320 -26.795 1.00 36.38 264 ARG A N 1
ATOM 2121 C CA . ARG A 1 264 ? -2.944 10.372 -27.612 1.00 36.38 264 ARG A CA 1
ATOM 2122 C C . ARG A 1 264 ? -3.164 10.125 -29.109 1.00 36.38 264 ARG A C 1
ATOM 2124 O O . ARG A 1 264 ? -2.256 10.381 -29.886 1.00 36.38 264 ARG A O 1
ATOM 2131 N N . GLN A 1 265 ? -4.356 9.704 -29.539 1.00 35.62 265 GLN A N 1
ATOM 2132 C CA . GLN A 1 265 ? -4.693 9.629 -30.972 1.00 35.62 265 GLN A CA 1
ATOM 2133 C C . GLN A 1 265 ? -5.274 10.938 -31.542 1.00 35.62 265 GLN A C 1
ATOM 2135 O O . GLN A 1 265 ? -5.702 10.968 -32.694 1.00 35.62 265 GLN A O 1
ATOM 2140 N N . LYS A 1 266 ? -5.290 12.033 -30.766 1.00 32.31 266 LYS A N 1
ATOM 2141 C CA . LYS A 1 266 ? -5.780 13.352 -31.212 1.00 32.31 266 LYS A CA 1
ATOM 2142 C C . LYS A 1 266 ? -4.753 14.482 -31.143 1.00 32.31 266 LYS A C 1
ATOM 2144 O O . LYS A 1 266 ? -5.136 15.648 -31.152 1.00 32.31 266 LYS A O 1
ATOM 2149 N N . VAL A 1 267 ? -3.466 14.161 -31.161 1.00 31.97 267 VAL A N 1
ATOM 2150 C CA . VAL A 1 267 ? -2.443 15.138 -31.540 1.00 31.97 267 VAL A CA 1
ATOM 2151 C C . VAL A 1 267 ? -1.557 14.474 -32.584 1.00 31.97 267 VAL A C 1
ATOM 2153 O O . VAL A 1 267 ? -0.941 13.445 -32.316 1.00 31.97 267 VAL A O 1
ATOM 2156 N N . ALA A 1 268 ? -1.659 15.021 -33.793 1.00 33.62 268 ALA A N 1
ATOM 2157 C CA . ALA A 1 268 ? -0.899 14.675 -34.984 1.00 33.62 268 ALA A CA 1
ATOM 2158 C C . ALA A 1 268 ? 0.602 14.937 -34.811 1.00 33.62 268 ALA A C 1
ATOM 2160 O O . ALA A 1 268 ? 0.949 15.835 -34.009 1.00 33.62 268 ALA A O 1
#

Foldseek 3Di:
DDDDDPDDPVVQAADAPPDDDDCPDPCNVVLVVLLVVLLVLLLVCLVVVHFQLQNLLSSQLSNCPPRPPVVLLVVCVSPPPSPPDPAHGSAFDDQPDDFHWYAYPPPRDTFTAAGLVLLVVLSVLLRVLLVVCLVVPLDDLLLLLLSLLLNLLSNLSNRRHSDCSVSSSQSNSSNSNVNSVNDFRQDDPDPVLVVLSVVLSSVVRVVLVVVCVVDDVVPPPPVNVSVSCVSSVCSVVVVSSVDPSSSSNSVSSVPGDTDDVVCVVPDD

InterPro domains:
  IPR003812 Fido domain [PS51459] (51-214)
  IPR036597 Fido-like domain superfamily [G3DSA:1.10.3290.10] (7-223)
  IPR036597 Fido-like domain superfamily [SSF140931] (89-191)

pLDDT: mean 71.29, std 21.33, range [22.25, 97.06]

Secondary structure (DSSP, 8-state):
--------GGGG----TT-S--TTSTHHHHHHHHHHHHHHHHHHHHHTT--HHHHHHHHHHHHHTTTSHHHHHHHHTTSGGGGT----TT-PPPTTPPPEEEEETTTTEEEEE--HHHHHHHHHHHHHHHHHHHHH-TT-HHHHHHHHHHHHHHHHHH--SSS-HHHHHHHHHHHHHHHTT--SEE----HHHHHHHHHHHHHHHHHHHHHHHTS-GGG-TTHHHHHHHHHHHHHHHSGGGG-HHHHHHHHHHHHSPEE-GGGGGG--

Radius of gyration: 18.68 Å; chains: 1; bounding box: 50×32×64 Å

Organism: NCBI:txid1618384

Sequence (268 aa):
MITFGEESDSQKYAFDTDDLPSPNDRDSEKSASAYAKSFDIAMECAKQEKSLPEVLKKIHEVAIGEVNWKRTMAELESVEFANETDYTSGNFRPEMSSRLTIAHGRKGVVYDIPRVREATQLINELNTMLQDRIQVTQRVSDEYFELAAAVSLLTYISQPFLGGNKRTVRPEITYVLTRGGLTGKWLDDDESFKQTFKDSWANLVLEFQETIDGKDADKVEDYDEIWLKFWSDKVKSGEILSDPNVHQFANAIRNAPHYDYAQRQKVA